Protein AF-S7Q4J9-F1 (afdb_monomer_lite)

Radius of gyration: 22.12 Å; chains: 1; bounding box: 66×40×67 Å

Foldseek 3Di:
DDDDDDDDDDDDDDDDPDDQDAPADDDDPDDDDPDQDDLVVDDPLSSQLLVQLLLQLLLCCQFPHLQDDPVRLQVSLQVSSCVSQVVVVHDDRDHPSSSVRNSVCSLVLLVVLLVLLLVLLCVVQVQDADPDDVLLVVLLVSLVLCPPPVVVQFDDDPPDPPVPDGHRGNPHVSLLVSLQVRAFVDCPGSCNVVVVSCPQFGRLSNSLSNSLSNNQSSVLCNSSGGDDDDSDCVPRVVSSVVSSVVLVVVCVVCVVVCSSVVSRNVSSVSND

Structure (mmCIF, N/CA/C/O backbone):
data_AF-S7Q4J9-F1
#
_entry.id   AF-S7Q4J9-F1
#
loop_
_atom_site.group_PDB
_atom_site.id
_atom_site.type_symbol
_atom_site.label_atom_id
_atom_site.label_alt_id
_atom_site.label_comp_id
_atom_site.label_asym_id
_atom_site.label_entity_id
_atom_site.label_seq_id
_atom_site.pdbx_PDB_ins_code
_atom_site.Cartn_x
_atom_site.Cartn_y
_atom_site.Cartn_z
_atom_site.occupancy
_atom_site.B_iso_or_equiv
_atom_site.auth_seq_id
_atom_site.auth_comp_id
_atom_site.auth_asym_id
_atom_site.auth_atom_id
_atom_site.pdbx_PDB_model_num
ATOM 1 N N . THR A 1 1 ? -24.387 15.720 -33.911 1.00 43.94 1 THR A N 1
ATOM 2 C CA . THR A 1 1 ? -24.773 15.850 -32.488 1.00 43.94 1 THR A CA 1
ATOM 3 C C . THR A 1 1 ? -26.107 15.162 -32.291 1.00 43.94 1 THR A C 1
ATOM 5 O O . THR A 1 1 ? -27.019 15.460 -33.050 1.00 43.94 1 THR A O 1
ATOM 8 N N . PRO A 1 2 ? -26.205 14.182 -31.381 1.00 34.44 2 PRO A N 1
ATOM 9 C CA . PRO A 1 2 ? -27.092 14.405 -30.237 1.00 34.44 2 PRO A CA 1
ATOM 10 C C . PRO A 1 2 ? -26.505 13.904 -28.905 1.00 34.44 2 PRO A C 1
ATOM 12 O O . PRO A 1 2 ? -25.921 12.825 -28.812 1.00 34.44 2 PRO A O 1
ATOM 15 N N . CYS A 1 3 ? -26.689 14.721 -27.865 1.00 32.62 3 CYS A N 1
ATOM 16 C CA . CYS A 1 3 ? -26.355 14.447 -26.468 1.00 32.62 3 CYS A CA 1
ATOM 17 C C . CYS A 1 3 ? -27.073 13.199 -25.941 1.00 32.62 3 CYS A C 1
ATOM 19 O O . CYS A 1 3 ? -28.302 13.119 -25.979 1.00 32.62 3 CYS A O 1
ATOM 21 N N . ARG A 1 4 ? -26.321 12.260 -25.355 1.00 31.05 4 ARG A N 1
ATOM 22 C CA . ARG A 1 4 ? -26.878 11.105 -24.640 1.00 31.05 4 ARG A CA 1
ATOM 23 C C . ARG A 1 4 ? -26.843 11.369 -23.132 1.00 31.05 4 ARG A C 1
ATOM 25 O O . ARG A 1 4 ? -25.781 11.531 -22.541 1.00 31.05 4 ARG A O 1
ATOM 32 N N . ARG A 1 5 ? -28.041 11.443 -22.545 1.00 32.69 5 ARG A N 1
ATOM 33 C CA . ARG A 1 5 ? -28.347 11.668 -21.122 1.00 32.69 5 ARG A CA 1
ATOM 34 C C . ARG A 1 5 ? -27.569 10.731 -20.189 1.00 32.69 5 ARG A C 1
ATOM 36 O O . ARG A 1 5 ? -27.648 9.511 -20.325 1.00 32.69 5 ARG A O 1
ATOM 43 N N . VAL A 1 6 ? -26.924 11.315 -19.181 1.00 33.34 6 VAL A N 1
ATOM 44 C CA . VAL A 1 6 ? -26.421 10.620 -17.989 1.00 33.34 6 VAL A CA 1
ATOM 45 C C . VAL A 1 6 ? -27.624 10.159 -17.159 1.00 33.34 6 VAL A C 1
ATOM 47 O O . VAL A 1 6 ? -28.448 10.975 -16.746 1.00 33.34 6 VAL A O 1
ATOM 50 N N . ARG A 1 7 ? -27.757 8.845 -16.941 1.00 31.23 7 ARG A N 1
ATOM 51 C CA . ARG A 1 7 ? -28.764 8.274 -16.036 1.00 31.23 7 ARG A CA 1
ATOM 52 C C . ARG A 1 7 ? -28.384 8.605 -14.590 1.00 31.23 7 ARG A C 1
ATOM 54 O O . ARG A 1 7 ? -27.374 8.113 -14.092 1.00 31.23 7 ARG A O 1
ATOM 61 N N . ARG A 1 8 ? -29.210 9.421 -13.930 1.00 29.75 8 ARG A N 1
ATOM 62 C CA . ARG A 1 8 ? -29.250 9.552 -12.467 1.00 29.75 8 ARG A CA 1
ATOM 63 C C . ARG A 1 8 ? -29.583 8.181 -11.866 1.00 29.75 8 ARG A C 1
ATOM 65 O O . ARG A 1 8 ? -30.480 7.505 -12.362 1.00 29.75 8 ARG A O 1
ATOM 72 N N . ARG A 1 9 ? -28.837 7.762 -10.840 1.00 31.61 9 ARG A N 1
ATOM 73 C CA . ARG A 1 9 ? -29.217 6.631 -9.985 1.00 31.61 9 ARG A CA 1
ATOM 74 C C . ARG A 1 9 ? -30.209 7.152 -8.954 1.00 31.61 9 ARG A C 1
ATOM 76 O O . ARG A 1 9 ? -29.851 8.018 -8.161 1.00 31.61 9 ARG A O 1
ATOM 83 N N . ASP A 1 10 ? -31.425 6.626 -9.002 1.00 27.83 10 ASP A N 1
ATOM 84 C CA . ASP A 1 10 ? -32.408 6.774 -7.937 1.00 27.83 10 ASP A CA 1
ATOM 85 C C . ASP A 1 10 ? -31.932 5.979 -6.717 1.00 27.83 10 ASP A C 1
ATOM 87 O O . ASP A 1 10 ? -31.721 4.766 -6.786 1.00 27.83 10 ASP A O 1
ATOM 91 N N . CYS A 1 11 ? -31.716 6.682 -5.606 1.00 29.59 11 CYS A N 1
ATOM 92 C CA . CYS A 1 11 ? -31.472 6.081 -4.303 1.00 29.59 11 CYS A CA 1
ATOM 93 C C . CYS A 1 11 ? -32.823 5.706 -3.689 1.00 29.59 11 CYS A C 1
ATOM 95 O O . CYS A 1 11 ? -33.549 6.565 -3.193 1.00 29.59 11 CYS A O 1
ATOM 97 N N . SER A 1 12 ? -33.152 4.416 -3.712 1.00 30.66 12 SER A N 1
ATOM 98 C CA . SER A 1 12 ? -34.195 3.846 -2.865 1.00 30.66 12 SER A CA 1
ATOM 99 C C . SER A 1 12 ? -33.785 3.981 -1.398 1.00 30.66 12 SER A C 1
ATOM 101 O O . SER A 1 12 ? -32.700 3.546 -1.008 1.00 30.66 12 SER A O 1
ATOM 103 N N . ALA A 1 13 ? -34.654 4.599 -0.601 1.00 37.41 13 ALA A N 1
ATOM 104 C CA . ALA A 1 13 ? -34.486 4.784 0.831 1.00 37.41 13 ALA A CA 1
ATOM 105 C C . ALA A 1 13 ? -34.351 3.433 1.550 1.00 37.41 13 ALA A C 1
ATOM 107 O O . ALA A 1 13 ? -35.226 2.572 1.468 1.00 37.41 13 ALA A O 1
ATOM 108 N N . THR A 1 14 ? -33.253 3.244 2.277 1.00 31.48 14 THR A N 1
ATOM 109 C CA . THR A 1 14 ? -33.114 2.173 3.265 1.00 31.48 14 THR A CA 1
ATOM 110 C C . THR A 1 14 ? -32.327 2.722 4.452 1.00 31.48 14 THR A C 1
ATOM 112 O O . THR A 1 14 ? -31.347 3.441 4.282 1.00 31.48 14 THR A O 1
ATOM 115 N N . MET A 1 15 ? -32.885 2.447 5.626 1.00 27.62 15 MET A N 1
ATOM 116 C CA . MET A 1 15 ? -32.688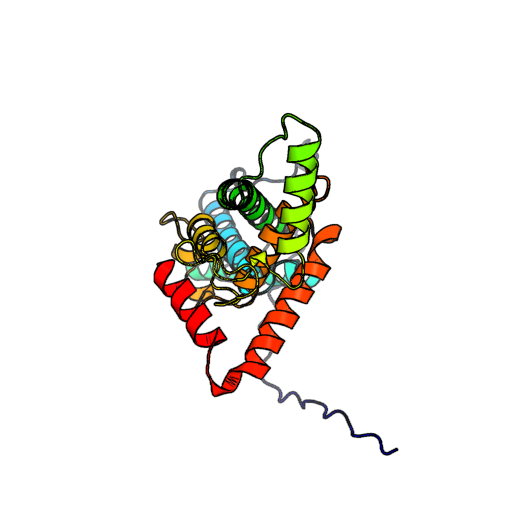 3.020 6.959 1.00 27.62 15 MET A CA 1
ATOM 117 C C . MET A 1 15 ? -31.298 3.577 7.310 1.00 27.62 15 MET A C 1
ATOM 119 O O . MET A 1 15 ? -30.267 2.942 7.104 1.00 27.62 15 MET A O 1
ATOM 123 N N . ALA A 1 16 ? -31.316 4.776 7.900 1.00 28.92 16 ALA A N 1
ATOM 124 C CA . ALA A 1 16 ? -30.154 5.489 8.415 1.00 28.92 16 ALA A CA 1
ATOM 125 C C . ALA A 1 16 ? -29.461 4.710 9.551 1.00 28.92 16 ALA A C 1
ATOM 127 O O . ALA A 1 16 ? -30.157 4.189 10.425 1.00 28.92 16 ALA A O 1
ATOM 128 N N . PRO A 1 17 ? -28.117 4.665 9.593 1.00 35.34 17 PRO A N 1
ATOM 129 C CA . PRO A 1 17 ? -27.415 4.158 10.756 1.00 35.34 17 PRO A CA 1
ATOM 130 C C . PRO A 1 17 ? -27.525 5.175 11.896 1.00 35.34 17 PRO A C 1
ATOM 132 O O . PRO A 1 17 ? -27.367 6.383 11.708 1.00 35.34 17 PRO A O 1
ATOM 135 N N . GLU A 1 18 ? -27.820 4.646 13.075 1.00 32.47 18 GLU A N 1
ATOM 136 C CA . GLU A 1 18 ? -27.885 5.341 14.352 1.00 32.47 18 GLU A CA 1
ATOM 137 C C . GLU A 1 18 ? -26.620 6.184 14.570 1.00 32.47 18 GLU A C 1
ATOM 139 O O . GLU A 1 18 ? -25.488 5.696 14.547 1.00 32.47 18 GLU A O 1
ATOM 144 N N . THR A 1 19 ? -26.816 7.496 14.696 1.00 34.81 19 THR A N 1
ATOM 145 C CA . THR A 1 19 ? -25.747 8.488 14.808 1.00 34.81 19 THR A CA 1
ATOM 146 C C . THR A 1 19 ? -24.951 8.272 16.091 1.00 34.81 19 THR A C 1
ATOM 148 O O . THR A 1 19 ? -25.415 8.639 17.172 1.00 34.81 19 THR A O 1
ATOM 151 N N . ALA A 1 20 ? -23.734 7.738 15.970 1.00 38.91 20 ALA A N 1
ATOM 152 C CA . ALA A 1 20 ? -22.739 7.782 17.034 1.00 38.91 20 ALA A CA 1
ATOM 153 C C . ALA A 1 20 ? -22.503 9.253 17.419 1.00 38.91 20 ALA A C 1
ATOM 155 O O . ALA A 1 20 ? -21.975 10.050 16.639 1.00 38.91 20 ALA A O 1
ATOM 156 N N . ARG A 1 21 ? -22.968 9.644 18.609 1.00 35.84 21 ARG A N 1
ATOM 157 C CA . ARG A 1 21 ? -22.816 11.007 19.121 1.00 35.84 21 ARG A CA 1
ATOM 158 C C . ARG A 1 21 ? -21.349 11.238 19.486 1.00 35.84 21 ARG A C 1
ATOM 160 O O . ARG A 1 21 ? -20.856 10.698 20.472 1.00 35.84 21 ARG A O 1
ATOM 167 N N . LEU A 1 22 ? -20.670 12.081 18.707 1.00 35.00 22 LEU A N 1
ATOM 168 C CA . LEU A 1 22 ? -19.400 12.696 19.092 1.00 35.00 22 LEU A CA 1
ATOM 169 C C . LEU A 1 22 ? -19.661 13.576 20.317 1.00 35.00 22 LEU A C 1
ATOM 171 O O . LEU A 1 22 ? -20.197 14.681 20.209 1.00 35.00 22 LEU A O 1
ATOM 175 N N . THR A 1 23 ? -19.331 13.071 21.501 1.00 31.97 23 THR A N 1
ATOM 176 C CA . THR A 1 23 ? -19.487 13.852 22.726 1.00 31.97 23 THR A CA 1
ATOM 177 C C . THR A 1 23 ? -18.267 14.754 22.845 1.00 31.97 23 THR A C 1
ATOM 179 O O . THR A 1 23 ? -17.165 14.287 23.114 1.00 31.97 23 THR A O 1
ATOM 182 N N . LYS A 1 24 ? -18.442 16.060 22.624 1.00 34.38 24 LYS A N 1
ATOM 183 C CA . LYS A 1 24 ? -17.383 17.050 22.853 1.00 34.38 24 LYS A CA 1
ATOM 184 C C . LYS A 1 24 ? -17.177 17.199 24.362 1.00 34.38 24 LYS A C 1
ATOM 186 O O . LYS A 1 24 ? -17.812 18.039 24.999 1.00 34.38 24 LYS A O 1
ATOM 191 N N . VAL A 1 25 ? -16.345 16.346 24.955 1.00 36.12 25 VAL A N 1
ATOM 192 C CA . VAL A 1 25 ? -16.047 16.412 26.389 1.00 36.12 25 VAL A CA 1
ATOM 193 C C . VAL A 1 25 ? -15.030 17.523 26.657 1.00 36.12 25 VAL A C 1
ATOM 195 O O . VAL A 1 25 ? -14.069 17.756 25.928 1.00 36.12 25 VAL A O 1
ATOM 198 N N . ARG A 1 26 ? -15.328 18.289 27.704 1.00 34.56 26 ARG A N 1
ATOM 199 C CA . ARG A 1 26 ? -14.645 19.507 28.130 1.00 34.56 26 ARG A CA 1
ATOM 200 C C . ARG A 1 26 ? -13.224 19.187 28.605 1.00 34.56 26 ARG A C 1
ATOM 202 O O . ARG A 1 26 ? -13.057 18.413 29.540 1.00 34.56 26 ARG A O 1
ATOM 209 N N . ARG A 1 27 ? -12.230 19.869 28.016 1.00 34.38 27 ARG A N 1
ATOM 210 C CA . ARG A 1 27 ? -10.825 19.906 28.467 1.00 34.38 27 ARG A CA 1
ATOM 211 C C . ARG A 1 27 ? -10.746 20.046 29.990 1.00 34.38 27 ARG A C 1
ATOM 213 O O . ARG A 1 27 ? -10.998 21.130 30.523 1.00 34.38 27 ARG A O 1
ATOM 220 N N . THR A 1 28 ? -10.343 18.992 30.686 1.00 33.97 28 THR A N 1
ATOM 221 C CA . THR A 1 28 ? -9.880 19.101 32.067 1.00 33.97 28 THR A CA 1
ATOM 222 C C . THR A 1 28 ? -8.505 19.760 32.038 1.00 33.97 28 THR A C 1
ATOM 224 O O . THR A 1 28 ? -7.528 19.214 31.531 1.00 33.97 28 THR A O 1
ATOM 227 N N . LYS A 1 29 ? -8.431 21.002 32.533 1.00 39.78 29 LYS A N 1
ATOM 228 C CA . LYS A 1 29 ? -7.157 21.673 32.805 1.00 39.78 29 LYS A CA 1
ATOM 229 C C . LYS A 1 29 ? -6.435 20.878 33.896 1.00 39.78 29 LYS A C 1
ATOM 231 O O . LYS A 1 29 ? -6.724 21.053 35.073 1.00 39.78 29 LYS A O 1
ATOM 236 N N . GLY A 1 30 ? -5.510 20.016 33.487 1.00 32.25 30 GLY A N 1
ATOM 237 C CA . GLY A 1 30 ? -4.577 19.306 34.353 1.00 32.25 30 GLY A CA 1
ATOM 238 C C . GLY A 1 30 ? -3.158 19.469 33.815 1.00 32.25 30 GLY A C 1
ATOM 239 O O . GLY A 1 30 ? -2.866 19.030 32.712 1.00 32.25 30 GLY A O 1
ATOM 240 N N . ALA A 1 31 ? -2.342 20.193 34.581 1.00 35.06 31 ALA A N 1
ATOM 241 C CA . ALA A 1 31 ? -0.887 20.350 34.533 1.00 35.06 31 ALA A CA 1
ATOM 242 C C . ALA A 1 31 ? -0.122 19.929 33.252 1.00 35.06 31 ALA A C 1
ATOM 244 O O . ALA A 1 31 ? 0.190 18.766 33.027 1.00 35.06 31 ALA A O 1
ATOM 245 N N . GLY A 1 32 ? 0.322 20.937 32.495 1.00 43.06 32 GLY A N 1
ATOM 246 C CA . GLY A 1 32 ? 1.722 21.019 32.063 1.00 43.06 32 GLY A CA 1
ATOM 247 C C . GLY A 1 32 ? 2.300 19.890 31.204 1.00 43.06 32 GLY A C 1
ATOM 248 O O . GLY A 1 32 ? 3.301 19.301 31.577 1.00 43.06 32 GLY A O 1
ATOM 249 N N . SER A 1 33 ? 1.782 19.680 29.995 1.00 38.28 33 SER A N 1
ATOM 250 C CA . SER A 1 33 ? 2.616 19.682 28.780 1.00 38.28 33 SER A CA 1
ATOM 251 C C . SER A 1 33 ? 1.714 19.760 27.549 1.00 38.28 33 SER A C 1
ATOM 253 O O . SER A 1 33 ? 0.639 19.169 27.510 1.00 38.28 33 SER A O 1
ATOM 255 N N . ARG A 1 34 ? 2.140 20.481 26.509 1.00 44.56 34 ARG A N 1
ATOM 256 C CA . ARG A 1 34 ? 1.555 20.386 25.158 1.00 44.56 34 ARG A CA 1
ATOM 257 C C . ARG A 1 34 ? 1.961 19.045 24.516 1.00 44.56 34 ARG A C 1
ATOM 259 O O . ARG A 1 34 ? 2.591 19.024 23.464 1.00 44.56 34 ARG A O 1
ATOM 266 N N . GLY A 1 35 ? 1.695 17.931 25.195 1.00 54.84 35 GLY A N 1
ATOM 267 C CA . GLY A 1 35 ? 2.058 16.585 24.766 1.00 54.84 35 GLY A CA 1
ATOM 268 C C . GLY A 1 35 ? 0.889 15.899 24.066 1.00 54.84 35 GLY A C 1
ATOM 269 O O . GLY A 1 35 ? -0.209 15.835 24.604 1.00 54.84 35 GLY A O 1
ATOM 270 N N . ARG A 1 36 ? 1.117 15.377 22.856 1.00 59.44 36 ARG A N 1
ATOM 271 C CA . ARG A 1 36 ? 0.155 14.517 22.150 1.00 59.44 36 ARG A CA 1
ATOM 272 C C . ARG A 1 36 ? 0.010 13.193 22.915 1.00 59.44 36 ARG A C 1
ATOM 274 O O . ARG A 1 36 ? 1.022 12.519 23.113 1.00 59.44 36 ARG A O 1
ATOM 281 N N . PHE A 1 37 ? -1.215 12.823 23.300 1.00 66.19 37 PHE A N 1
ATOM 282 C CA . PHE A 1 37 ? -1.507 11.541 23.956 1.00 66.19 37 PHE A CA 1
ATOM 283 C C . PHE A 1 37 ? -1.028 10.354 23.110 1.00 66.19 37 PHE A C 1
ATOM 285 O O . PHE A 1 37 ? -1.113 10.371 21.876 1.00 66.19 37 PHE A O 1
ATOM 292 N N . ARG A 1 38 ? -0.501 9.321 23.772 1.00 70.56 38 ARG A N 1
ATOM 293 C CA . ARG A 1 38 ? -0.067 8.064 23.156 1.00 70.56 38 ARG A CA 1
ATOM 294 C C . ARG A 1 38 ? -0.920 6.913 23.681 1.00 70.56 38 ARG A C 1
ATOM 296 O O . ARG A 1 38 ? -1.332 6.902 24.830 1.00 70.56 38 ARG A O 1
ATOM 303 N N . ILE A 1 39 ? -1.069 5.862 22.873 1.00 70.31 39 ILE A N 1
ATOM 304 C CA . ILE A 1 39 ? -1.819 4.639 23.235 1.00 70.31 39 ILE A CA 1
ATOM 305 C C . ILE A 1 39 ? -1.376 4.049 24.588 1.00 70.31 39 ILE A C 1
ATOM 307 O O . ILE A 1 39 ? -2.182 3.490 25.327 1.00 70.31 39 ILE A O 1
ATOM 311 N N . LYS A 1 40 ? -0.089 4.175 24.935 1.00 75.19 40 LYS A N 1
ATOM 312 C CA . LYS A 1 40 ? 0.458 3.644 26.189 1.00 75.19 40 LYS A CA 1
ATOM 313 C C . LYS A 1 40 ? -0.019 4.370 27.452 1.00 75.19 40 LYS A C 1
ATOM 315 O O . LYS A 1 40 ? 0.177 3.825 28.531 1.00 75.19 40 LYS A O 1
ATOM 320 N N . ASP A 1 41 ? -0.615 5.550 27.303 1.00 72.50 41 ASP A N 1
ATOM 321 C CA . ASP A 1 41 ? -1.048 6.405 28.408 1.00 72.50 41 ASP A CA 1
ATOM 322 C C . ASP A 1 41 ? -2.446 6.001 28.936 1.00 72.50 41 ASP A C 1
ATOM 324 O O . ASP A 1 41 ? -2.904 6.528 29.946 1.00 72.50 41 ASP A O 1
ATOM 328 N N . PHE A 1 42 ? -3.121 5.041 28.285 1.00 75.56 42 PHE A N 1
ATOM 329 C CA . PHE A 1 42 ? -4.468 4.571 28.633 1.00 75.56 42 PHE A CA 1
ATOM 330 C C . PHE A 1 42 ? -4.467 3.246 29.419 1.00 75.56 42 PHE A C 1
ATOM 332 O O . PHE A 1 42 ? -3.564 2.417 29.276 1.00 75.56 42 PHE A O 1
ATOM 339 N N . LYS A 1 43 ? -5.525 3.027 30.224 1.00 77.56 43 LYS A N 1
ATOM 340 C CA . LYS A 1 43 ? -5.793 1.768 30.957 1.00 77.56 43 LYS A CA 1
ATOM 341 C C . LYS A 1 43 ? -5.877 0.568 30.003 1.00 77.56 43 LYS A C 1
ATOM 343 O O . LYS A 1 43 ? -6.161 0.748 28.822 1.00 77.56 43 LYS A O 1
ATOM 348 N N . SER A 1 44 ? -5.702 -0.652 30.526 1.00 82.69 44 SER A N 1
ATOM 349 C CA . SER A 1 44 ? -5.626 -1.891 29.727 1.00 82.69 44 SER A CA 1
ATOM 350 C C . SER A 1 44 ? -6.760 -2.045 28.706 1.00 82.69 44 SER A C 1
ATOM 352 O O . SER A 1 44 ? -6.466 -2.326 27.549 1.00 82.69 44 SER A O 1
ATOM 354 N N . LEU A 1 45 ? -8.013 -1.781 29.097 1.00 87.12 45 LEU A N 1
ATOM 355 C CA . LEU A 1 45 ? -9.178 -1.897 28.211 1.00 87.12 45 LEU A CA 1
ATOM 356 C C . LEU A 1 45 ? -9.179 -0.858 27.077 1.00 87.12 45 LEU A C 1
ATOM 358 O O . LEU A 1 45 ? -9.224 -1.211 25.907 1.00 87.12 45 LEU A O 1
ATOM 362 N N . VAL A 1 46 ? -9.081 0.437 27.392 1.00 89.00 46 VAL A N 1
ATOM 363 C CA . VAL A 1 46 ? -9.058 1.496 26.357 1.00 89.00 46 VAL A CA 1
ATOM 364 C C . VAL A 1 46 ? -7.852 1.317 25.435 1.00 89.00 46 VAL A C 1
ATOM 366 O O . VAL A 1 46 ? -7.942 1.513 24.226 1.00 89.00 46 VAL A O 1
ATOM 369 N N . ARG A 1 47 ? -6.720 0.881 25.994 1.00 90.12 47 ARG A N 1
ATOM 370 C CA . ARG A 1 47 ? -5.521 0.560 25.228 1.00 90.12 47 ARG A CA 1
ATOM 371 C C . ARG A 1 47 ? -5.741 -0.604 24.261 1.00 90.12 47 ARG A C 1
ATOM 373 O O . ARG A 1 47 ? -5.290 -0.495 23.124 1.00 90.12 47 ARG A O 1
ATOM 380 N N . SER A 1 48 ? -6.386 -1.695 24.681 1.00 92.25 48 SER A N 1
ATOM 381 C CA . SER A 1 48 ? -6.663 -2.828 23.787 1.00 92.25 48 SER A CA 1
ATOM 382 C C . SER A 1 48 ? -7.626 -2.428 22.672 1.00 92.25 48 SER A C 1
ATOM 384 O O . SER A 1 48 ? -7.343 -2.714 21.513 1.00 92.25 48 SER A O 1
ATOM 386 N N . LEU A 1 49 ? -8.680 -1.673 23.000 1.00 94.88 49 LEU A N 1
ATOM 387 C CA . LEU A 1 49 ? -9.635 -1.136 22.025 1.00 94.88 49 LEU A CA 1
ATOM 388 C C . LEU A 1 49 ? -8.958 -0.228 20.992 1.00 94.88 49 LEU A C 1
ATOM 390 O O . LEU A 1 49 ? -9.200 -0.355 19.797 1.00 94.88 49 LEU A O 1
ATOM 394 N N . LEU A 1 50 ? -8.063 0.663 21.434 1.00 94.88 50 LEU A N 1
ATOM 395 C CA . LEU A 1 50 ? -7.304 1.533 20.532 1.00 94.88 50 LEU A CA 1
ATOM 396 C C . LEU A 1 50 ? -6.398 0.737 19.592 1.00 94.88 50 LEU A C 1
ATOM 398 O O . LEU A 1 50 ? -6.274 1.100 18.426 1.00 94.88 50 LEU A O 1
ATOM 402 N N . LEU A 1 51 ? -5.734 -0.311 20.086 1.00 94.44 51 LEU A N 1
ATOM 403 C CA . LEU A 1 51 ? -4.863 -1.149 19.259 1.00 94.44 51 LEU A CA 1
ATOM 404 C C . LEU A 1 51 ? -5.658 -1.917 18.198 1.00 94.44 51 LEU A C 1
ATOM 406 O O . LEU A 1 51 ? -5.235 -1.949 17.043 1.00 94.44 51 LEU A O 1
ATOM 410 N N . ASP A 1 52 ? -6.810 -2.464 18.574 1.00 95.94 52 ASP A N 1
ATOM 411 C CA . ASP A 1 52 ? -7.703 -3.183 17.665 1.00 95.94 52 ASP A CA 1
ATOM 412 C C . ASP A 1 52 ? -8.317 -2.247 16.606 1.00 95.94 52 ASP A C 1
ATOM 414 O O . ASP A 1 52 ? -8.185 -2.468 15.399 1.00 95.94 52 ASP A O 1
ATOM 418 N N . ALA A 1 53 ? -8.843 -1.093 17.034 1.00 97.25 53 ALA A N 1
ATOM 419 C CA . ALA A 1 53 ? -9.342 -0.049 16.137 1.00 97.25 53 ALA A CA 1
ATOM 420 C C . ALA A 1 53 ? -8.258 0.445 15.157 1.00 97.25 53 ALA A C 1
ATOM 422 O O . ALA A 1 53 ? -8.533 0.679 13.978 1.00 97.25 53 ALA A O 1
ATOM 423 N N . VAL A 1 54 ? -7.008 0.573 15.619 1.00 96.62 54 VAL A N 1
ATOM 424 C CA . VAL A 1 54 ? -5.854 0.909 14.772 1.00 96.62 54 VAL A CA 1
ATOM 425 C C . VAL A 1 54 ? -5.600 -0.160 13.712 1.00 96.62 54 VAL A C 1
ATOM 427 O O . VAL A 1 54 ? -5.333 0.198 12.564 1.00 96.62 54 VAL A O 1
ATOM 430 N N . GLY A 1 55 ? -5.663 -1.441 14.068 1.00 96.56 55 GLY A N 1
ATOM 431 C CA . GLY A 1 55 ? -5.447 -2.526 13.116 1.00 96.56 55 GLY A CA 1
ATOM 432 C C . GLY A 1 55 ? -6.556 -2.606 12.067 1.00 96.56 55 GLY A C 1
ATOM 433 O O . GLY A 1 55 ? -6.274 -2.629 10.865 1.00 96.56 55 GLY A O 1
ATOM 434 N N . HIS A 1 56 ? -7.820 -2.482 12.483 1.00 97.69 56 HIS A N 1
ATOM 435 C CA . HIS A 1 56 ? -8.940 -2.312 11.557 1.00 97.69 56 HIS A CA 1
ATOM 436 C C . HIS A 1 56 ? -8.730 -1.128 10.610 1.00 97.69 56 HIS A C 1
ATOM 438 O O . HIS A 1 56 ? -8.855 -1.275 9.395 1.00 97.69 56 HIS A O 1
ATOM 444 N N . TYR A 1 57 ? -8.356 0.038 11.137 1.00 98.06 57 TYR A N 1
ATOM 445 C CA . TYR A 1 57 ? -8.121 1.227 10.326 1.00 98.06 57 TYR A CA 1
ATOM 446 C C . TYR A 1 57 ? -6.976 1.049 9.318 1.00 98.06 57 TYR A C 1
ATOM 448 O O . TYR A 1 57 ? -7.146 1.344 8.135 1.00 98.06 57 TYR A O 1
ATOM 456 N N . ARG A 1 58 ? -5.820 0.527 9.751 1.00 97.19 58 ARG A N 1
ATOM 457 C CA . ARG A 1 58 ? -4.677 0.225 8.865 1.00 97.19 58 ARG A CA 1
ATOM 458 C C . ARG A 1 58 ? -5.077 -0.711 7.729 1.00 97.19 58 ARG A C 1
ATOM 460 O O . ARG A 1 58 ? -4.692 -0.499 6.575 1.00 97.19 58 ARG A O 1
ATOM 467 N N . THR A 1 59 ? -5.888 -1.713 8.053 1.00 97.44 59 THR A N 1
ATOM 468 C CA . THR A 1 59 ? -6.374 -2.683 7.078 1.00 97.44 59 THR A CA 1
ATOM 469 C C . THR A 1 59 ? -7.303 -2.024 6.060 1.00 97.44 59 THR A C 1
ATOM 471 O O . THR A 1 59 ? -7.137 -2.240 4.861 1.00 97.44 59 THR A O 1
ATOM 474 N N . ARG A 1 60 ? -8.210 -1.138 6.490 1.00 97.62 60 ARG A N 1
ATOM 475 C CA . ARG A 1 60 ? -9.066 -0.349 5.581 1.00 97.62 60 ARG A CA 1
ATOM 476 C C . ARG A 1 60 ? -8.269 0.571 4.669 1.00 97.62 60 ARG A C 1
ATOM 478 O O . ARG A 1 60 ? -8.523 0.606 3.471 1.00 97.62 60 ARG A O 1
ATOM 485 N N . VAL A 1 61 ? -7.245 1.245 5.194 1.00 97.62 61 VAL A N 1
ATOM 486 C CA . VAL A 1 61 ? -6.335 2.062 4.371 1.00 97.62 61 VAL A CA 1
ATOM 487 C C . VAL A 1 61 ? -5.682 1.215 3.271 1.00 97.62 61 VAL A C 1
ATOM 489 O O . VAL A 1 61 ? -5.510 1.680 2.151 1.00 97.62 61 VAL A O 1
ATOM 492 N N . SER A 1 62 ? -5.346 -0.043 3.551 1.00 97.62 62 SER A N 1
ATOM 493 C CA . SER A 1 62 ? -4.730 -0.926 2.550 1.00 97.62 62 SER A CA 1
ATOM 494 C C . SER A 1 62 ? -5.743 -1.490 1.545 1.00 97.62 62 SER A C 1
ATOM 496 O O . SER A 1 62 ? -5.436 -1.619 0.362 1.00 97.62 62 SER A O 1
ATOM 498 N N . THR A 1 63 ? -6.943 -1.840 2.010 1.00 98.19 63 THR A N 1
ATOM 499 C CA . THR A 1 63 ? -7.912 -2.666 1.264 1.00 98.19 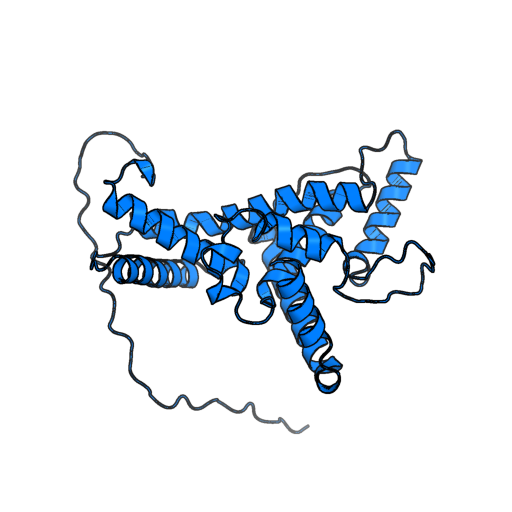63 THR A CA 1
ATOM 500 C C . THR A 1 63 ? -9.063 -1.886 0.633 1.00 98.19 63 THR A C 1
ATOM 502 O O . THR A 1 63 ? -9.622 -2.361 -0.355 1.00 98.19 63 THR A O 1
ATOM 505 N N . GLU A 1 64 ? -9.392 -0.699 1.149 1.00 97.19 64 GLU A N 1
ATOM 506 C CA . GLU A 1 64 ? -10.438 0.187 0.624 1.00 97.19 64 GLU A CA 1
ATOM 507 C C . GLU A 1 64 ? -9.827 1.354 -0.158 1.00 97.19 64 GLU A C 1
ATOM 509 O O . GLU A 1 64 ? -10.091 1.494 -1.350 1.00 97.19 64 GLU A O 1
ATOM 514 N N . TYR A 1 65 ? -8.995 2.184 0.482 1.00 97.75 65 TYR A N 1
ATOM 515 C CA . TYR A 1 65 ? -8.361 3.331 -0.178 1.00 97.75 65 TYR A CA 1
ATOM 516 C C . TYR A 1 65 ? -7.148 3.856 0.604 1.00 97.75 65 TYR A C 1
ATOM 518 O O . TYR A 1 65 ? -7.254 4.194 1.783 1.00 97.75 65 TYR A O 1
ATOM 526 N N . ALA A 1 66 ? -5.997 3.992 -0.063 1.00 97.00 66 ALA A N 1
ATOM 527 C CA . ALA A 1 66 ? -4.725 4.307 0.598 1.00 97.00 66 ALA A CA 1
ATOM 528 C C . ALA A 1 66 ? -4.527 5.782 0.987 1.00 97.00 66 ALA A C 1
ATOM 530 O O . ALA A 1 66 ? -3.614 6.092 1.765 1.00 97.00 66 ALA A O 1
ATOM 531 N N . TYR A 1 67 ? -5.338 6.703 0.454 1.00 96.19 67 TYR A N 1
ATOM 532 C CA . TYR A 1 67 ? -5.172 8.152 0.641 1.00 96.19 67 TYR A CA 1
ATOM 533 C C . TYR A 1 67 ? -6.456 8.886 1.064 1.00 96.19 67 TYR A C 1
ATOM 535 O O . TYR A 1 67 ? -6.761 9.933 0.471 1.00 96.19 67 TYR A O 1
ATOM 543 N N . PRO A 1 68 ? -7.164 8.395 2.098 1.00 95.00 68 PRO A N 1
ATOM 544 C CA . PRO A 1 68 ? -8.443 8.946 2.549 1.00 95.00 68 PRO A CA 1
ATOM 545 C C . PRO A 1 68 ? -8.397 10.461 2.771 1.00 95.00 68 PRO A C 1
ATOM 547 O O . PRO A 1 68 ? -7.351 11.054 3.075 1.00 95.00 68 PRO A O 1
ATOM 550 N N . THR A 1 69 ? -9.516 11.131 2.516 1.00 94.75 69 THR A N 1
ATOM 551 C CA . THR A 1 69 ? -9.726 12.538 2.878 1.00 94.75 69 THR A CA 1
ATOM 552 C C . THR A 1 69 ? -9.881 12.686 4.392 1.00 94.75 69 THR A C 1
ATOM 554 O O . THR A 1 69 ? -10.112 11.712 5.093 1.00 94.75 69 THR A O 1
ATOM 557 N N . SER A 1 70 ? -9.804 13.918 4.905 1.00 92.50 70 SER A N 1
ATOM 558 C CA . SER A 1 70 ? -10.038 14.162 6.338 1.00 92.50 70 SER A CA 1
ATOM 559 C C . SER A 1 70 ? -11.424 13.685 6.784 1.00 92.50 70 SER A C 1
ATOM 561 O O . SER A 1 70 ? -11.571 13.156 7.874 1.00 92.50 70 SER A O 1
ATOM 563 N N . THR A 1 71 ? -12.438 13.837 5.928 1.00 94.12 71 THR A N 1
ATOM 564 C CA . THR A 1 71 ? -13.803 13.397 6.236 1.00 94.12 71 THR A CA 1
ATOM 565 C C . THR A 1 71 ? -13.933 11.874 6.220 1.00 94.12 71 THR A C 1
ATOM 567 O O . THR A 1 71 ? -14.684 11.314 7.015 1.00 94.12 71 THR A O 1
ATOM 570 N N . GLU A 1 72 ? -13.212 11.192 5.327 1.00 94.88 72 GLU A N 1
ATOM 571 C CA . GLU A 1 72 ? -13.136 9.729 5.313 1.00 94.88 72 GLU A CA 1
ATOM 572 C C . GLU A 1 72 ? -12.370 9.197 6.523 1.00 94.88 72 GLU A C 1
ATOM 574 O O . GLU A 1 72 ? -12.845 8.252 7.143 1.00 94.88 72 GLU A O 1
ATOM 579 N N . ASP A 1 73 ? -11.257 9.838 6.890 1.00 95.38 73 ASP A N 1
ATOM 580 C CA . ASP A 1 73 ? -10.455 9.529 8.078 1.00 95.38 73 ASP A CA 1
ATOM 581 C C . ASP A 1 73 ? -11.309 9.576 9.351 1.00 95.38 73 ASP A C 1
ATOM 583 O O . ASP A 1 73 ? -11.352 8.597 10.099 1.00 95.38 73 ASP A O 1
ATOM 587 N N . ASP A 1 74 ? -12.038 10.676 9.567 1.00 94.44 74 ASP A N 1
ATOM 588 C CA . ASP A 1 74 ? -12.900 10.850 10.740 1.00 94.44 74 ASP A CA 1
ATOM 589 C C . ASP A 1 74 ? -14.008 9.792 10.777 1.00 94.44 74 ASP A C 1
ATOM 591 O O . ASP A 1 74 ? -14.224 9.134 11.798 1.00 94.44 74 ASP A O 1
ATOM 595 N N . ARG A 1 75 ? -14.681 9.565 9.641 1.00 96.62 75 ARG A N 1
ATOM 596 C CA . ARG A 1 75 ? -15.734 8.547 9.532 1.00 96.62 75 ARG A CA 1
ATOM 597 C C . ARG A 1 75 ? -15.190 7.149 9.822 1.00 96.62 75 ARG A C 1
ATOM 599 O O . ARG A 1 75 ? -15.787 6.400 10.593 1.00 96.62 75 ARG A O 1
ATOM 606 N N . TRP A 1 76 ? -14.067 6.783 9.210 1.00 97.56 76 TRP A N 1
ATOM 607 C CA . TRP A 1 76 ? -13.464 5.469 9.395 1.00 97.56 76 TRP A CA 1
ATOM 608 C C . TRP A 1 76 ? -12.990 5.262 10.827 1.00 97.56 76 TRP A C 1
ATOM 610 O O . TRP A 1 76 ? -13.163 4.161 11.342 1.00 97.56 76 TRP A O 1
ATOM 620 N N . ALA A 1 77 ? -12.454 6.294 11.481 1.00 97.31 77 ALA A N 1
ATOM 621 C CA . ALA A 1 77 ? -12.058 6.232 12.883 1.00 97.31 77 ALA A CA 1
ATOM 622 C C . ALA A 1 77 ? -13.248 5.957 13.814 1.00 97.31 77 ALA A C 1
ATOM 624 O O . ALA A 1 77 ? -13.133 5.127 14.715 1.00 97.31 77 ALA A O 1
ATOM 625 N N . VAL A 1 78 ? -14.401 6.589 13.570 1.00 96.31 78 VAL A N 1
ATOM 626 C CA . VAL A 1 78 ? -15.639 6.292 14.308 1.00 96.31 78 VAL A CA 1
ATOM 627 C C . VAL A 1 78 ? -16.071 4.842 14.073 1.00 96.31 78 VAL A C 1
ATOM 629 O O . VAL A 1 78 ? -16.294 4.102 15.026 1.00 96.31 78 VAL A O 1
ATOM 632 N N . GLU A 1 79 ? -16.128 4.401 12.814 1.00 97.06 79 GLU A N 1
ATOM 633 C CA . GLU A 1 79 ? -16.590 3.053 12.453 1.00 97.06 79 GLU A CA 1
ATOM 634 C C . GLU A 1 79 ? -15.717 1.937 13.055 1.00 97.06 79 GLU A C 1
ATOM 636 O O . GLU A 1 79 ? -16.246 0.950 13.575 1.00 97.06 79 GLU A O 1
ATOM 641 N N . VAL A 1 80 ? -14.388 2.081 13.003 1.00 97.69 80 VAL A N 1
ATOM 642 C CA . VAL A 1 80 ? -13.448 1.081 13.543 1.00 97.69 80 VAL A CA 1
ATOM 643 C C . VAL A 1 80 ? -13.382 1.102 15.067 1.00 97.69 80 VAL A C 1
ATOM 645 O O . VAL A 1 80 ? -13.218 0.044 15.667 1.00 97.69 80 VAL A O 1
ATOM 648 N N . TRP A 1 81 ? -13.577 2.261 15.704 1.00 97.56 81 TRP A N 1
ATOM 649 C CA . TRP A 1 81 ? -13.705 2.346 17.159 1.00 97.56 81 TRP A CA 1
ATOM 650 C C . TRP A 1 81 ? -14.974 1.656 17.651 1.00 97.56 81 TRP A C 1
ATOM 652 O O . TRP A 1 81 ? -14.917 0.815 18.547 1.00 97.56 81 TRP A O 1
ATOM 662 N N . SER A 1 82 ? -16.119 1.957 17.029 1.00 96.56 82 SER A N 1
ATOM 663 C CA . SER A 1 82 ? -17.380 1.289 17.351 1.00 96.56 82 SER A CA 1
ATOM 664 C C . SER A 1 82 ? -17.291 -0.217 17.120 1.00 96.56 82 SER A C 1
ATOM 666 O O . SER A 1 82 ? -17.888 -0.984 17.868 1.00 96.56 82 SER A O 1
ATOM 668 N N . ARG A 1 83 ? -16.540 -0.659 16.104 1.00 95.75 83 ARG A N 1
ATOM 669 C CA . ARG A 1 83 ? -16.273 -2.082 15.882 1.00 95.75 83 ARG A CA 1
ATOM 670 C C . ARG A 1 83 ? -15.462 -2.698 17.022 1.00 95.75 83 ARG A C 1
ATOM 672 O O . ARG A 1 83 ? -15.942 -3.660 17.603 1.00 95.75 83 ARG A O 1
ATOM 679 N N . ALA A 1 84 ? -14.327 -2.105 17.385 1.00 96.19 84 ALA A N 1
ATOM 680 C CA . ALA A 1 84 ? -13.499 -2.597 18.485 1.00 96.19 84 ALA A CA 1
ATOM 681 C C . ALA A 1 84 ? -14.284 -2.674 19.808 1.00 96.19 84 ALA A C 1
ATOM 683 O O . ALA A 1 84 ? -14.186 -3.654 20.543 1.00 96.19 84 ALA A O 1
ATOM 684 N N . CYS A 1 85 ? -15.118 -1.666 20.095 1.00 95.12 85 CYS A N 1
ATOM 685 C CA . CYS A 1 85 ? -15.971 -1.663 21.286 1.00 95.12 85 CYS A CA 1
ATOM 686 C C . CYS A 1 85 ? -16.968 -2.829 21.273 1.00 95.12 85 CYS A C 1
ATOM 688 O O . CYS A 1 85 ? -17.054 -3.556 22.264 1.00 95.12 85 CYS A O 1
ATOM 690 N N . ARG A 1 86 ? -17.660 -3.047 20.143 1.00 95.38 86 ARG A N 1
ATOM 691 C CA . ARG A 1 86 ? -18.596 -4.171 19.970 1.00 95.38 86 ARG A CA 1
ATOM 692 C C . ARG A 1 86 ? -17.909 -5.523 20.121 1.00 95.38 86 ARG A C 1
ATOM 694 O O . ARG A 1 86 ? -18.434 -6.373 20.832 1.00 95.38 86 ARG A O 1
ATOM 701 N N . ASP A 1 87 ? -16.747 -5.701 19.499 1.00 92.94 87 ASP A N 1
ATOM 702 C CA . ASP A 1 87 ? -16.000 -6.964 19.529 1.00 92.94 87 ASP A CA 1
ATOM 703 C C . ASP A 1 87 ? -15.502 -7.280 20.958 1.00 92.94 87 ASP A C 1
ATOM 705 O O . ASP A 1 87 ? -15.414 -8.444 21.348 1.00 92.94 87 ASP A O 1
ATOM 709 N N . ALA A 1 88 ? -15.281 -6.252 21.786 1.00 92.75 88 ALA A N 1
ATOM 710 C CA . ALA A 1 88 ? -14.963 -6.385 23.208 1.00 92.75 88 ALA A CA 1
ATOM 711 C C . ALA A 1 88 ? -16.189 -6.446 24.147 1.00 92.75 88 ALA A C 1
ATOM 713 O O . ALA A 1 88 ? -16.010 -6.541 25.362 1.00 92.75 88 ALA A O 1
ATOM 714 N N . GLY A 1 89 ? -17.422 -6.351 23.632 1.00 92.56 89 GLY A N 1
ATOM 715 C CA . GLY A 1 89 ? -18.641 -6.319 24.452 1.00 92.56 89 GLY A CA 1
ATOM 716 C C . GLY A 1 89 ? -18.786 -5.052 25.305 1.00 92.56 89 GLY A C 1
ATOM 717 O O . GLY A 1 89 ? -19.346 -5.095 26.399 1.00 92.56 89 GLY A O 1
ATOM 718 N N . THR A 1 90 ? -18.252 -3.927 24.829 1.00 91.25 90 THR A N 1
ATOM 719 C CA . THR A 1 90 ? -18.260 -2.629 25.521 1.00 91.25 90 THR A CA 1
ATOM 720 C C . THR A 1 90 ? -18.923 -1.552 24.669 1.00 91.25 90 THR A C 1
ATOM 722 O O . THR A 1 90 ? -19.014 -1.679 23.450 1.00 91.25 90 THR A O 1
ATOM 725 N N . ASP A 1 91 ? -19.359 -0.468 25.307 1.00 89.62 91 ASP A N 1
ATOM 726 C CA . ASP A 1 91 ? -19.888 0.711 24.622 1.00 89.62 91 ASP A CA 1
ATOM 727 C C . ASP A 1 91 ? -19.238 1.965 25.211 1.00 89.62 91 ASP A C 1
ATOM 729 O O . ASP A 1 91 ? -19.642 2.472 26.259 1.00 89.62 91 ASP A O 1
ATOM 733 N N . LEU A 1 92 ? -18.141 2.398 24.585 1.00 89.75 92 LEU A N 1
ATOM 734 C CA . LEU A 1 92 ? -17.398 3.587 24.988 1.00 89.75 92 LEU A CA 1
ATOM 735 C C . LEU A 1 92 ? -17.493 4.656 23.897 1.00 89.75 92 LEU A C 1
ATOM 737 O O . LEU A 1 92 ? -17.216 4.362 22.727 1.00 89.75 92 LEU A O 1
ATOM 741 N N . PRO A 1 93 ? -17.813 5.912 24.255 1.00 90.81 93 PRO A N 1
ATOM 742 C CA . PRO A 1 93 ? -17.820 6.998 23.289 1.00 90.81 93 PRO A CA 1
ATOM 743 C C . PRO A 1 93 ? -16.412 7.218 22.730 1.00 90.81 93 PRO A C 1
ATOM 745 O O . PRO A 1 93 ? -15.414 7.094 23.441 1.00 90.81 93 PRO A O 1
ATOM 748 N N . ILE A 1 94 ? -16.332 7.562 21.445 1.00 91.62 94 ILE A N 1
ATOM 749 C CA . ILE A 1 94 ? -15.066 7.957 20.829 1.00 91.62 94 ILE A CA 1
ATOM 750 C C . ILE A 1 94 ? -14.699 9.389 21.239 1.00 91.62 94 ILE A C 1
ATOM 752 O O . ILE A 1 94 ? -15.525 10.301 21.160 1.00 91.62 94 ILE A O 1
ATOM 756 N N . GLU A 1 95 ? -13.449 9.582 21.650 1.00 90.50 95 GLU A N 1
ATOM 757 C CA . GLU A 1 95 ? -12.867 10.889 21.966 1.00 90.50 95 GLU A CA 1
ATOM 758 C C . GLU A 1 95 ? -12.081 11.446 20.762 1.00 90.50 95 GLU A C 1
ATOM 760 O O . GLU A 1 95 ? -11.580 10.692 19.920 1.00 90.50 95 GLU A O 1
ATOM 765 N N . GLU A 1 96 ? -11.945 12.774 20.665 1.00 88.25 96 GLU A N 1
ATOM 766 C CA . GLU A 1 96 ? -11.238 13.448 19.556 1.00 88.25 96 GLU A CA 1
ATOM 767 C C . GLU A 1 96 ? -9.765 12.998 19.475 1.00 88.25 96 GLU A C 1
ATOM 769 O O . GLU A 1 96 ? -9.195 12.788 18.400 1.00 88.25 96 GLU A O 1
ATOM 774 N N . GLU A 1 97 ? -9.159 12.750 20.632 1.00 88.94 97 GLU A N 1
ATOM 775 C CA . GLU A 1 97 ? -7.815 12.217 20.788 1.00 88.94 97 GLU A CA 1
ATOM 776 C C . GLU A 1 97 ? -7.677 10.809 20.184 1.00 88.94 97 GLU A C 1
ATOM 778 O O . GLU A 1 97 ? -6.624 10.478 19.629 1.00 88.94 97 GLU A O 1
ATOM 783 N N . PHE A 1 98 ? -8.728 9.983 20.257 1.00 92.69 98 PHE A N 1
ATOM 784 C CA . PHE A 1 98 ? -8.735 8.627 19.697 1.00 92.69 98 PHE A CA 1
ATOM 785 C C . PHE A 1 98 ? -8.754 8.677 18.179 1.00 92.69 98 PHE A C 1
ATOM 787 O O . PHE A 1 98 ? -7.948 7.993 17.544 1.00 92.69 98 PHE A O 1
ATOM 794 N N . VAL A 1 99 ? -9.575 9.561 17.605 1.00 93.69 99 VAL A N 1
ATOM 795 C CA . VAL A 1 99 ? -9.590 9.820 16.159 1.00 93.69 99 VAL A CA 1
ATOM 796 C C . VAL A 1 99 ? -8.183 10.176 15.685 1.00 93.69 99 VAL A C 1
ATOM 798 O O . VAL A 1 99 ? -7.632 9.498 14.818 1.00 93.69 99 VAL A O 1
ATOM 801 N N . GLY A 1 100 ? -7.534 11.153 16.326 1.00 92.12 100 GLY A N 1
ATOM 802 C CA . GLY A 1 100 ? -6.180 11.578 15.961 1.00 92.12 100 GLY A CA 1
ATOM 803 C C . GLY A 1 100 ? -5.085 10.516 16.158 1.00 92.12 100 GLY A C 1
ATOM 804 O O . GLY A 1 100 ? -4.024 10.604 15.526 1.00 92.12 100 GLY A O 1
ATOM 805 N N . MET A 1 101 ? -5.290 9.525 17.033 1.00 92.94 101 MET A N 1
ATOM 806 C CA . MET A 1 101 ? -4.376 8.387 17.218 1.00 92.94 101 MET A CA 1
ATOM 807 C C . MET A 1 101 ? -4.587 7.280 16.180 1.00 92.94 101 MET A C 1
ATOM 809 O O . MET A 1 101 ? -3.603 6.669 15.747 1.00 92.94 101 MET A O 1
ATOM 813 N N . ILE A 1 102 ? -5.838 7.031 15.791 1.00 95.56 102 ILE A N 1
ATOM 814 C CA . ILE A 1 102 ? -6.219 6.036 14.786 1.00 95.56 102 ILE A CA 1
ATOM 815 C C . ILE A 1 102 ? -5.786 6.517 13.398 1.00 95.56 102 ILE A C 1
ATOM 817 O O . ILE A 1 102 ? -5.020 5.836 12.713 1.00 95.56 102 ILE A O 1
ATOM 821 N N . THR A 1 103 ? -6.173 7.736 13.013 1.00 94.81 103 THR A N 1
ATOM 822 C CA . THR A 1 103 ? -5.972 8.249 11.646 1.00 94.81 103 THR A CA 1
ATOM 823 C C . THR A 1 103 ? -4.502 8.477 11.300 1.00 94.81 103 THR A C 1
ATOM 825 O O . THR A 1 103 ? -4.074 8.269 10.159 1.00 94.81 103 THR A O 1
ATOM 828 N N . ALA A 1 104 ? -3.670 8.763 12.309 1.00 90.62 104 ALA A N 1
ATOM 829 C CA . ALA A 1 104 ? -2.218 8.865 12.168 1.00 90.62 104 ALA A CA 1
ATOM 830 C C . ALA A 1 104 ? -1.563 7.600 11.582 1.00 90.62 104 ALA A C 1
ATOM 832 O O . ALA A 1 104 ? -0.455 7.668 11.051 1.00 90.62 104 ALA A O 1
ATOM 833 N N . ARG A 1 105 ? -2.227 6.441 11.649 1.00 91.56 105 ARG A N 1
ATOM 834 C CA . ARG A 1 105 ? -1.675 5.156 11.201 1.00 91.56 105 ARG A CA 1
ATOM 835 C C . ARG A 1 105 ? -1.718 4.957 9.690 1.00 91.56 105 ARG A C 1
ATOM 837 O O . ARG A 1 105 ? -1.008 4.087 9.191 1.00 91.56 105 ARG A O 1
ATOM 844 N N . ALA A 1 106 ? -2.432 5.806 8.950 1.00 90.06 106 ALA A N 1
ATOM 845 C CA . ALA A 1 106 ? -2.459 5.739 7.490 1.00 90.06 106 ALA A CA 1
ATOM 846 C C . ALA A 1 106 ? -1.071 5.995 6.875 1.00 90.06 106 ALA A C 1
ATOM 848 O O . ALA A 1 106 ? -0.661 5.321 5.934 1.00 90.06 106 ALA A O 1
ATOM 849 N N . SER A 1 107 ? -0.308 6.956 7.406 1.00 90.25 107 SER A N 1
ATOM 850 C CA . SER A 1 107 ? 1.068 7.195 6.945 1.00 90.25 107 SER A CA 1
ATOM 851 C C . SER A 1 107 ? 2.033 6.092 7.371 1.00 90.25 107 SER A C 1
ATOM 853 O O . SER A 1 107 ? 2.997 5.842 6.651 1.00 90.25 107 SER A O 1
ATOM 855 N N . HIS A 1 108 ? 1.764 5.416 8.492 1.00 91.88 108 HIS A N 1
ATOM 856 C CA . HIS A 1 108 ? 2.621 4.354 9.011 1.00 91.88 108 HIS A CA 1
ATOM 857 C C . HIS A 1 108 ? 2.635 3.149 8.069 1.00 91.88 108 HIS A C 1
ATOM 859 O O . HIS A 1 108 ? 3.715 2.744 7.656 1.00 91.88 108 HIS A O 1
ATOM 865 N N . ILE A 1 109 ? 1.465 2.631 7.669 1.00 94.44 109 ILE A N 1
ATOM 866 C CA . ILE A 1 109 ? 1.395 1.470 6.762 1.00 94.44 109 ILE A CA 1
ATOM 867 C C . ILE A 1 109 ? 2.034 1.770 5.398 1.00 94.44 109 ILE A C 1
ATOM 869 O O . ILE A 1 109 ? 2.768 0.949 4.857 1.00 94.44 109 ILE A O 1
ATOM 873 N N . ARG A 1 110 ? 1.857 2.990 4.869 1.00 95.31 110 ARG A N 1
ATOM 874 C CA . ARG A 1 110 ? 2.525 3.406 3.624 1.00 95.31 110 ARG A CA 1
ATOM 875 C C . ARG A 1 110 ? 4.045 3.473 3.786 1.00 95.31 110 ARG A C 1
ATOM 877 O O . ARG A 1 110 ? 4.768 2.998 2.918 1.00 95.31 110 ARG A O 1
ATOM 884 N N . GLY A 1 111 ? 4.539 4.054 4.879 1.00 95.38 111 GLY A N 1
ATOM 885 C CA . GLY A 1 111 ? 5.976 4.133 5.162 1.00 95.38 111 GLY A CA 1
ATOM 886 C C . GLY A 1 111 ? 6.619 2.761 5.387 1.00 95.38 111 GLY A C 1
ATOM 887 O O . GLY A 1 111 ? 7.735 2.518 4.927 1.00 95.38 111 GLY A O 1
ATOM 888 N N . GLU A 1 112 ? 5.894 1.850 6.032 1.00 95.88 112 GLU A N 1
ATOM 889 C CA . GLU A 1 112 ? 6.289 0.454 6.206 1.00 95.88 112 GLU A CA 1
ATOM 890 C C . GLU A 1 112 ? 6.408 -0.261 4.852 1.00 95.88 112 GLU A C 1
ATOM 892 O O . GLU A 1 112 ? 7.461 -0.823 4.546 1.00 95.88 112 GLU A O 1
ATOM 897 N N . LEU A 1 113 ? 5.381 -0.152 3.999 1.00 97.81 113 LEU A N 1
ATOM 898 C CA . LEU A 1 113 ? 5.411 -0.699 2.642 1.00 97.81 113 LEU A CA 1
ATOM 899 C C . LEU A 1 113 ? 6.557 -0.108 1.816 1.00 97.81 113 LEU A C 1
ATOM 901 O O . LEU A 1 113 ? 7.278 -0.863 1.177 1.00 97.81 113 LEU A O 1
ATOM 905 N N . LYS A 1 114 ? 6.774 1.216 1.850 1.00 97.31 114 LYS A N 1
ATOM 906 C CA . LYS A 1 114 ? 7.907 1.863 1.160 1.00 97.31 114 LYS A CA 1
ATOM 907 C C . LYS A 1 114 ? 9.238 1.248 1.588 1.00 97.31 114 LYS A C 1
ATOM 909 O O . LYS A 1 114 ? 10.094 0.975 0.752 1.00 97.31 114 LYS A O 1
ATOM 914 N N . THR A 1 115 ? 9.417 1.046 2.890 1.00 97.75 115 THR A N 1
ATOM 915 C CA . THR A 1 115 ? 10.664 0.512 3.448 1.00 97.75 115 THR A CA 1
ATOM 916 C C . THR A 1 115 ? 10.923 -0.907 2.943 1.00 97.75 115 THR A C 1
ATOM 918 O O . THR A 1 115 ? 12.014 -1.183 2.450 1.00 97.75 115 THR A O 1
ATOM 921 N N . LYS A 1 116 ? 9.900 -1.772 2.972 1.00 97.88 116 LYS A N 1
ATOM 922 C CA . LYS A 1 116 ? 9.956 -3.138 2.422 1.00 97.88 116 LYS A CA 1
ATOM 923 C C . LYS A 1 116 ? 10.173 -3.130 0.896 1.00 97.88 116 LYS A C 1
ATOM 925 O O . LYS A 1 116 ? 11.011 -3.871 0.384 1.00 97.88 116 LYS A O 1
ATOM 930 N N . ALA A 1 117 ? 9.481 -2.241 0.177 1.00 98.12 117 ALA A N 1
ATOM 931 C CA . ALA A 1 117 ? 9.604 -2.053 -1.271 1.00 98.12 117 ALA A CA 1
ATOM 932 C C . ALA A 1 117 ? 11.014 -1.655 -1.680 1.00 98.12 117 ALA A C 1
ATOM 934 O O . ALA A 1 117 ? 11.535 -2.215 -2.637 1.00 98.12 117 ALA A O 1
ATOM 935 N N . ARG A 1 118 ? 11.654 -0.741 -0.947 1.00 97.38 118 ARG A N 1
ATOM 936 C CA . ARG A 1 118 ? 13.015 -0.304 -1.256 1.00 97.38 118 ARG A CA 1
ATOM 937 C C . ARG A 1 118 ? 13.974 -1.488 -1.300 1.00 97.38 118 ARG A C 1
ATOM 939 O O . ARG A 1 118 ? 14.614 -1.697 -2.322 1.00 97.38 118 ARG A O 1
ATOM 946 N N . SER A 1 119 ? 14.002 -2.297 -0.243 1.00 96.75 119 SER A N 1
ATOM 947 C CA . SER A 1 119 ? 14.877 -3.470 -0.173 1.00 96.75 119 SER A CA 1
ATOM 948 C C . SER A 1 119 ? 14.598 -4.482 -1.289 1.00 96.75 119 SER A C 1
ATOM 950 O O . SER A 1 119 ? 15.531 -4.938 -1.943 1.00 96.75 119 SER A O 1
ATOM 952 N N . LEU A 1 120 ? 13.326 -4.816 -1.539 1.00 96.69 120 LEU A N 1
ATOM 953 C CA . LEU A 1 120 ? 12.964 -5.836 -2.530 1.00 96.69 120 LEU A CA 1
ATOM 954 C C . LEU A 1 120 ? 13.167 -5.370 -3.978 1.00 96.69 120 LEU A C 1
ATOM 956 O O . LEU A 1 120 ? 13.658 -6.141 -4.797 1.00 96.69 120 LEU A O 1
ATOM 960 N N . VAL A 1 121 ? 12.825 -4.121 -4.298 1.00 96.12 121 VAL A N 1
ATOM 961 C CA . VAL A 1 121 ? 12.974 -3.548 -5.647 1.00 96.12 121 VAL A CA 1
ATOM 962 C C . VAL A 1 121 ? 14.448 -3.319 -5.976 1.00 96.12 121 VAL A C 1
ATOM 964 O O . VAL A 1 121 ? 14.879 -3.642 -7.083 1.00 96.12 121 VAL A O 1
ATOM 967 N N . GLU A 1 122 ? 15.238 -2.796 -5.030 1.00 95.62 122 GLU A N 1
ATOM 968 C CA . GLU A 1 122 ? 16.680 -2.611 -5.231 1.00 95.62 122 GLU A CA 1
ATOM 969 C C . GLU A 1 122 ? 17.375 -3.951 -5.486 1.00 95.62 122 GLU A C 1
ATOM 971 O O . GLU A 1 122 ? 18.155 -4.059 -6.432 1.00 95.62 122 GLU A O 1
ATOM 976 N N . LEU A 1 123 ? 17.027 -4.984 -4.713 1.00 93.81 123 LEU A N 1
ATOM 977 C CA . LEU A 1 123 ? 17.549 -6.334 -4.905 1.00 93.81 123 LEU A CA 1
ATOM 978 C C . LEU A 1 123 ? 17.128 -6.923 -6.259 1.00 93.81 123 LEU A C 1
ATOM 980 O O . LEU A 1 123 ? 17.986 -7.340 -7.032 1.00 93.81 123 LEU A O 1
ATOM 984 N N . ALA A 1 124 ? 15.829 -6.912 -6.571 1.00 91.94 124 ALA A N 1
ATOM 985 C CA . ALA A 1 124 ? 15.288 -7.523 -7.787 1.00 91.94 124 ALA A CA 1
ATOM 986 C C . ALA A 1 124 ? 15.851 -6.907 -9.075 1.00 91.94 124 ALA A C 1
ATOM 988 O O . ALA A 1 124 ? 16.001 -7.585 -10.089 1.00 91.94 124 ALA A O 1
ATOM 989 N N . TYR A 1 125 ? 16.183 -5.614 -9.049 1.00 92.31 125 TYR A N 1
ATOM 990 C CA . TYR A 1 125 ? 16.691 -4.908 -10.220 1.00 92.31 125 TYR A CA 1
ATOM 991 C C . TYR A 1 125 ? 18.180 -4.553 -10.135 1.00 92.31 125 TYR A C 1
ATOM 993 O O . TYR A 1 125 ? 18.679 -3.892 -11.050 1.00 92.31 125 TYR A O 1
ATOM 1001 N N . GLY A 1 126 ? 18.909 -5.009 -9.114 1.00 92.94 126 GLY A N 1
ATOM 1002 C CA . GLY A 1 126 ? 20.338 -4.720 -8.950 1.00 92.94 126 GLY A CA 1
ATOM 1003 C C . GLY A 1 126 ? 20.640 -3.220 -8.849 1.00 92.94 126 GLY A C 1
ATOM 1004 O O . GLY A 1 126 ? 21.618 -2.732 -9.421 1.00 92.94 126 GLY A O 1
ATOM 1005 N N . LEU A 1 127 ? 19.768 -2.461 -8.181 1.00 93.44 127 LEU A N 1
ATOM 1006 C CA . LEU A 1 127 ? 19.922 -1.018 -8.006 1.00 93.44 127 LEU A CA 1
ATOM 1007 C C . LEU A 1 127 ? 20.796 -0.751 -6.780 1.00 93.44 127 LEU A C 1
ATOM 1009 O O . LEU A 1 127 ? 20.331 -0.695 -5.646 1.00 93.44 127 LEU A O 1
ATOM 1013 N N . THR A 1 128 ? 22.092 -0.613 -7.027 1.00 94.88 128 THR A N 1
ATOM 1014 C CA . THR A 1 128 ? 23.111 -0.304 -6.017 1.00 94.88 128 THR A CA 1
ATOM 1015 C C . THR A 1 128 ? 23.790 1.026 -6.323 1.00 94.88 128 THR A C 1
ATOM 1017 O O . THR A 1 128 ? 23.640 1.570 -7.422 1.00 94.88 128 THR A O 1
ATOM 1020 N N . ALA A 1 129 ? 24.540 1.585 -5.370 1.00 92.69 129 ALA A N 1
ATOM 1021 C CA . ALA A 1 129 ? 25.337 2.782 -5.635 1.00 92.69 129 ALA A CA 1
ATOM 1022 C C . ALA A 1 129 ? 26.267 2.528 -6.844 1.00 92.69 129 ALA A C 1
ATOM 1024 O O . ALA A 1 129 ? 26.912 1.480 -6.886 1.00 92.69 129 ALA A O 1
ATOM 1025 N N . PRO A 1 130 ? 26.275 3.392 -7.873 1.00 92.75 130 PRO A N 1
ATOM 1026 C CA . PRO A 1 130 ? 27.142 3.208 -9.030 1.00 92.75 130 PRO A CA 1
ATOM 1027 C C . PRO A 1 130 ? 28.599 3.504 -8.671 1.00 92.75 130 PRO A C 1
ATOM 1029 O O . PRO A 1 130 ? 28.883 4.472 -7.967 1.00 92.75 130 PRO A O 1
ATOM 1032 N N . SER A 1 131 ? 29.520 2.706 -9.202 1.00 93.44 131 SER A N 1
ATOM 1033 C CA . SER A 1 131 ? 30.961 2.919 -9.032 1.00 93.44 131 SER A CA 1
ATOM 1034 C C . SER A 1 131 ? 31.548 3.880 -10.070 1.00 93.44 131 SER A C 1
ATOM 1036 O O . SER A 1 131 ? 32.607 4.461 -9.847 1.00 93.44 131 SER A O 1
ATOM 1038 N N . ASN A 1 132 ? 30.872 4.075 -11.206 1.00 94.75 132 ASN A N 1
ATOM 1039 C CA . ASN A 1 132 ? 31.335 4.929 -12.300 1.00 94.75 132 ASN A CA 1
ATOM 1040 C C . ASN A 1 132 ? 30.165 5.541 -13.099 1.00 94.75 132 ASN A C 1
ATOM 1042 O O . ASN A 1 132 ? 28.984 5.308 -12.821 1.00 94.75 132 ASN A O 1
ATOM 1046 N N . HIS A 1 133 ? 30.500 6.376 -14.087 1.00 94.38 133 HIS A N 1
ATOM 1047 C CA . HIS A 1 133 ? 29.513 7.047 -14.932 1.00 94.38 133 HIS A CA 1
ATOM 1048 C C . HIS A 1 133 ? 28.675 6.076 -15.777 1.00 94.38 133 HIS A C 1
ATOM 1050 O O . HIS A 1 133 ? 27.467 6.287 -15.923 1.00 94.38 133 HIS A O 1
ATOM 1056 N N . ASP A 1 134 ? 29.280 5.003 -16.277 1.00 95.12 134 ASP A N 1
ATOM 1057 C CA . ASP A 1 134 ? 28.618 4.060 -17.177 1.00 95.12 134 ASP A CA 1
ATOM 1058 C C . ASP A 1 134 ? 27.587 3.206 -16.436 1.00 95.12 134 ASP A C 1
ATOM 1060 O O . ASP A 1 134 ? 26.455 3.066 -16.898 1.00 95.12 134 ASP A O 1
ATOM 1064 N N . GLU A 1 135 ? 27.905 2.742 -15.226 1.00 94.56 135 GLU A N 1
ATOM 1065 C CA . GLU A 1 135 ? 26.948 2.069 -14.344 1.00 94.56 135 GLU A CA 1
ATOM 1066 C C . GLU A 1 135 ? 25.769 2.971 -13.984 1.00 94.56 135 GLU A C 1
ATOM 1068 O O . GLU A 1 135 ? 24.617 2.528 -13.984 1.00 94.56 135 GLU A O 1
ATOM 1073 N N . ARG A 1 136 ? 26.038 4.251 -13.698 1.00 96.12 136 ARG A N 1
ATOM 1074 C CA . ARG A 1 136 ? 24.985 5.236 -13.434 1.00 96.12 136 ARG A CA 1
ATOM 1075 C C . ARG A 1 136 ? 24.062 5.364 -14.646 1.00 96.12 136 ARG A C 1
ATOM 1077 O O . ARG A 1 136 ? 22.841 5.345 -14.493 1.00 96.12 136 ARG A O 1
ATOM 1084 N N . GLN A 1 137 ? 24.619 5.459 -15.855 1.00 95.94 137 GLN A N 1
ATOM 1085 C CA . GLN A 1 137 ? 23.835 5.534 -17.089 1.00 95.94 137 GLN A CA 1
ATOM 1086 C C . GLN A 1 137 ? 23.052 4.241 -17.368 1.00 95.94 137 GLN A C 1
ATOM 1088 O O . GLN A 1 137 ? 21.889 4.312 -17.770 1.00 95.94 137 GLN A O 1
ATOM 1093 N N . ALA A 1 138 ? 23.642 3.071 -17.118 1.00 94.19 138 ALA A N 1
ATOM 1094 C CA . ALA A 1 138 ? 22.971 1.783 -17.265 1.00 94.19 138 ALA A CA 1
ATOM 1095 C C . ALA A 1 138 ? 21.769 1.667 -16.313 1.00 94.19 138 ALA A C 1
ATOM 1097 O O . ALA A 1 138 ? 20.671 1.309 -16.744 1.00 94.19 138 ALA A O 1
ATOM 1098 N N . LYS A 1 139 ? 21.938 2.064 -15.044 1.00 94.38 139 LYS A N 1
ATOM 1099 C CA . LYS A 1 139 ? 20.858 2.108 -14.043 1.00 94.38 139 LYS A CA 1
ATOM 1100 C C . LYS A 1 139 ? 19.753 3.087 -14.449 1.00 94.38 139 LYS A C 1
ATOM 1102 O O . LYS A 1 139 ? 18.582 2.715 -14.405 1.00 94.38 139 LYS A O 1
ATOM 1107 N N . ARG A 1 140 ? 20.102 4.285 -14.944 1.00 96.25 140 ARG A N 1
ATOM 1108 C CA . ARG A 1 140 ? 19.127 5.240 -15.518 1.00 96.25 140 ARG A CA 1
ATOM 1109 C C . ARG A 1 140 ? 18.285 4.614 -16.625 1.00 96.25 140 ARG A C 1
ATOM 1111 O O . ARG A 1 140 ? 17.060 4.723 -16.601 1.00 96.25 140 ARG A O 1
ATOM 1118 N N . ASN A 1 141 ? 18.938 3.974 -17.594 1.00 95.44 141 ASN A N 1
ATOM 1119 C CA . ASN A 1 141 ? 18.259 3.346 -18.726 1.00 95.44 141 ASN A CA 1
ATOM 1120 C C . ASN A 1 141 ? 17.330 2.223 -18.248 1.00 95.44 141 ASN A C 1
ATOM 1122 O O . ASN A 1 141 ? 16.157 2.217 -18.610 1.00 95.44 141 ASN A O 1
ATOM 1126 N N . LYS A 1 142 ? 17.808 1.353 -17.348 1.00 94.69 142 LYS A N 1
ATOM 1127 C CA . LYS A 1 142 ? 17.004 0.275 -16.757 1.00 94.69 142 LYS A CA 1
ATOM 1128 C C . LYS A 1 142 ? 15.756 0.809 -16.050 1.00 94.69 142 LYS A C 1
ATOM 1130 O O . LYS A 1 142 ? 14.655 0.328 -16.299 1.00 94.69 142 LYS A O 1
ATOM 1135 N N . VAL A 1 143 ? 15.904 1.831 -15.205 1.00 96.38 143 VAL A N 1
ATOM 1136 C CA . VAL A 1 143 ? 14.780 2.461 -14.490 1.00 96.38 143 VAL A CA 1
ATOM 1137 C C . VAL A 1 143 ? 13.781 3.088 -15.462 1.00 96.38 143 VAL A C 1
ATOM 1139 O O . VAL A 1 143 ? 12.573 2.905 -15.307 1.00 96.38 143 VAL A O 1
ATOM 1142 N N . ARG A 1 144 ? 14.260 3.790 -16.495 1.00 96.44 144 ARG A N 1
ATOM 1143 C CA . ARG A 1 144 ? 13.402 4.348 -17.549 1.00 96.44 144 ARG A CA 1
ATOM 1144 C C . ARG A 1 144 ? 12.594 3.253 -18.247 1.00 96.44 144 ARG A C 1
ATOM 1146 O O . ARG A 1 144 ? 11.394 3.431 -18.459 1.00 96.44 144 ARG A O 1
ATOM 1153 N N . ASP A 1 145 ? 13.221 2.133 -18.583 1.00 93.19 145 ASP A N 1
ATOM 1154 C CA . ASP A 1 145 ? 12.575 1.038 -19.308 1.00 93.19 145 ASP A CA 1
ATOM 1155 C C . ASP A 1 145 ? 11.536 0.317 -18.431 1.00 93.19 145 ASP A C 1
ATOM 1157 O O . ASP A 1 145 ? 10.433 0.020 -18.903 1.00 93.19 145 ASP A O 1
ATOM 1161 N N . LEU A 1 146 ? 11.835 0.140 -17.136 1.00 94.38 146 LEU A N 1
ATOM 1162 C CA . LEU A 1 146 ? 10.900 -0.374 -16.129 1.00 94.38 146 LEU A CA 1
ATOM 1163 C C . LEU A 1 146 ? 9.688 0.546 -15.942 1.00 94.38 146 LEU A C 1
ATOM 1165 O O . LEU A 1 146 ? 8.558 0.068 -15.894 1.00 94.38 146 LEU A O 1
ATOM 1169 N N . LEU A 1 147 ? 9.887 1.863 -15.861 1.00 95.50 147 LEU A N 1
ATOM 1170 C CA . LEU A 1 147 ? 8.788 2.828 -15.720 1.00 95.50 147 LEU A CA 1
ATOM 1171 C C . LEU A 1 147 ? 7.954 2.958 -17.006 1.00 95.50 147 LEU A C 1
ATOM 1173 O O . LEU A 1 147 ? 6.759 3.260 -16.952 1.00 95.50 147 LEU A O 1
ATOM 1177 N N . THR A 1 148 ? 8.553 2.709 -18.171 1.00 93.69 148 THR A N 1
ATOM 1178 C CA . THR A 1 148 ? 7.880 2.842 -19.467 1.00 93.69 148 THR A CA 1
ATOM 1179 C C . THR A 1 148 ? 6.799 1.778 -19.637 1.00 93.69 148 THR A C 1
ATOM 1181 O O . THR A 1 148 ? 7.087 0.580 -19.698 1.00 93.69 148 THR A O 1
ATOM 1184 N N . ARG A 1 149 ? 5.540 2.220 -19.788 1.00 89.81 149 ARG A N 1
ATOM 1185 C CA . ARG A 1 149 ? 4.358 1.354 -19.980 1.00 89.81 149 ARG A CA 1
ATOM 1186 C C . ARG A 1 149 ? 4.266 0.245 -18.917 1.00 89.81 149 ARG A C 1
ATOM 1188 O O . ARG A 1 149 ? 4.027 -0.911 -19.265 1.00 89.81 149 ARG A O 1
ATOM 1195 N N . LEU A 1 150 ? 4.516 0.602 -17.652 1.00 92.75 150 LEU A N 1
ATOM 1196 C CA . LEU A 1 150 ? 4.474 -0.307 -16.498 1.00 92.75 150 LEU A CA 1
ATOM 1197 C C . LEU A 1 150 ? 5.362 -1.552 -16.659 1.00 92.75 150 LEU A C 1
ATOM 1199 O O . LEU A 1 150 ? 4.960 -2.646 -16.279 1.00 92.75 150 LEU A O 1
ATOM 1203 N N . GLY A 1 151 ? 6.557 -1.417 -17.239 1.00 91.50 151 GLY A N 1
ATOM 1204 C CA . GLY A 1 151 ? 7.489 -2.538 -17.416 1.00 91.50 151 GLY A CA 1
ATOM 1205 C C . GLY A 1 151 ? 7.746 -3.326 -16.124 1.00 91.50 151 GLY A C 1
ATOM 1206 O O . GLY A 1 151 ? 7.769 -4.549 -16.161 1.00 91.50 151 GLY A O 1
ATOM 1207 N N . TYR A 1 152 ? 7.824 -2.642 -14.979 1.00 93.50 152 TYR A N 1
ATOM 1208 C CA . TYR A 1 152 ? 8.000 -3.259 -13.656 1.00 93.50 152 TYR A CA 1
ATOM 1209 C C . TYR A 1 152 ? 6.830 -4.133 -13.178 1.00 93.50 152 TYR A C 1
ATOM 1211 O O . TYR A 1 152 ? 6.968 -4.823 -12.173 1.00 93.50 152 TYR A O 1
ATOM 1219 N N . ALA A 1 153 ? 5.667 -4.072 -13.833 1.00 94.25 153 ALA A N 1
ATOM 1220 C CA . ALA A 1 153 ? 4.509 -4.880 -13.468 1.00 94.25 153 ALA A CA 1
ATOM 1221 C C . ALA A 1 153 ? 4.492 -6.239 -14.181 1.00 94.25 153 ALA A C 1
ATOM 1223 O O . ALA A 1 153 ? 3.743 -7.113 -13.765 1.00 94.25 153 ALA A O 1
ATOM 1224 N N . TYR A 1 154 ? 5.268 -6.422 -15.251 1.00 91.88 154 TYR A N 1
ATOM 1225 C CA . TYR A 1 154 ? 5.286 -7.672 -16.012 1.00 91.88 154 TYR A CA 1
ATOM 1226 C C . TYR A 1 154 ? 6.152 -8.732 -15.333 1.00 91.88 154 TYR A C 1
ATOM 1228 O O . TYR A 1 154 ? 7.117 -8.395 -14.635 1.00 91.88 154 TYR A O 1
ATOM 1236 N N . SER A 1 155 ? 5.817 -10.002 -15.562 1.00 84.25 155 SER A N 1
ATOM 1237 C CA . SER A 1 155 ? 6.636 -11.117 -15.104 1.00 84.25 155 SER A CA 1
ATOM 1238 C C . SER A 1 155 ? 8.012 -11.073 -15.768 1.00 84.25 155 SER A C 1
ATOM 1240 O O . SER A 1 155 ? 8.168 -10.688 -16.931 1.00 84.25 155 SER A O 1
ATOM 1242 N N . VAL A 1 156 ? 9.037 -11.425 -14.996 1.00 69.25 156 VAL A N 1
ATOM 1243 C CA . VAL A 1 156 ? 10.415 -11.498 -15.482 1.00 69.25 156 VAL A CA 1
ATOM 1244 C C . VAL A 1 156 ? 10.709 -12.966 -15.760 1.00 69.25 156 VAL A C 1
ATOM 1246 O O . VAL A 1 156 ? 10.838 -13.757 -14.833 1.00 69.25 156 VAL A O 1
ATOM 1249 N N . SER A 1 157 ? 10.784 -13.354 -17.035 1.00 58.19 157 SER A N 1
ATOM 1250 C CA . SER A 1 157 ? 11.281 -14.684 -17.397 1.00 58.19 157 SER A CA 1
ATOM 1251 C C . SER A 1 157 ? 12.806 -14.657 -17.418 1.00 58.19 157 SER A C 1
ATOM 1253 O O . SER A 1 157 ? 13.400 -14.050 -18.308 1.00 58.19 157 SER A O 1
ATOM 1255 N N . GLU A 1 158 ? 13.444 -15.322 -16.455 1.00 55.72 158 GLU A N 1
ATOM 1256 C CA . GLU A 1 158 ? 14.907 -15.493 -16.460 1.00 55.72 158 GLU A CA 1
ATOM 1257 C C . GLU A 1 158 ? 15.377 -16.517 -17.506 1.00 55.72 158 GLU A C 1
ATOM 1259 O O . GLU A 1 158 ? 16.530 -16.495 -17.928 1.00 55.72 158 GLU A O 1
ATOM 1264 N N . VAL A 1 159 ? 14.476 -17.397 -17.958 1.00 51.56 159 VAL A N 1
ATOM 1265 C CA . VAL A 1 159 ? 14.798 -18.518 -18.858 1.00 51.56 159 VAL A CA 1
ATOM 1266 C C . VAL A 1 159 ? 14.844 -18.079 -20.325 1.00 51.56 159 VAL A C 1
ATOM 1268 O O . VAL A 1 159 ? 15.668 -18.571 -21.092 1.00 51.56 159 VAL A O 1
ATOM 1271 N N . PHE A 1 160 ? 13.999 -17.120 -20.721 1.00 50.28 160 PHE A N 1
ATOM 1272 C CA . PHE A 1 160 ? 13.995 -16.550 -22.069 1.00 50.28 160 PHE A CA 1
ATOM 1273 C C . PHE A 1 160 ? 13.945 -15.021 -21.992 1.00 50.28 160 PHE A C 1
ATOM 1275 O O . PHE A 1 160 ? 12.860 -14.439 -22.090 1.00 50.28 160 PHE A O 1
ATOM 1282 N N . PRO A 1 161 ? 15.098 -14.345 -21.836 1.00 51.38 161 PRO A N 1
ATOM 1283 C CA . PRO A 1 161 ? 15.167 -12.891 -21.847 1.00 51.38 161 PRO A CA 1
ATOM 1284 C C . PRO A 1 161 ? 14.903 -12.376 -23.266 1.00 51.38 161 PRO A C 1
ATOM 1286 O O . PRO A 1 161 ? 15.816 -12.038 -24.014 1.00 51.38 161 PRO A O 1
ATOM 1289 N N . ASN A 1 162 ? 13.633 -12.321 -23.666 1.00 49.56 162 ASN A N 1
ATOM 1290 C CA . ASN A 1 162 ? 13.217 -11.542 -24.818 1.00 49.56 162 ASN A CA 1
ATOM 1291 C C . ASN A 1 162 ? 12.804 -10.146 -24.318 1.00 49.56 162 ASN A C 1
ATOM 1293 O O . ASN A 1 162 ? 11.703 -9.995 -23.785 1.00 49.56 162 ASN A O 1
ATOM 1297 N N . PRO A 1 163 ? 13.634 -9.104 -24.518 1.00 47.34 163 PRO A N 1
ATOM 1298 C CA . PRO A 1 163 ? 13.364 -7.752 -24.022 1.00 47.34 163 PRO A CA 1
ATOM 1299 C C . PRO A 1 163 ? 12.095 -7.110 -24.614 1.00 47.34 163 PRO A C 1
ATOM 1301 O O . PRO A 1 163 ? 11.643 -6.072 -24.128 1.00 47.34 163 PRO A O 1
ATOM 1304 N N . THR A 1 164 ? 11.498 -7.719 -25.644 1.00 50.84 164 THR A N 1
ATOM 1305 C CA . THR A 1 164 ? 10.233 -7.275 -26.248 1.00 50.84 164 THR A CA 1
ATOM 1306 C C . THR A 1 164 ? 9.009 -8.084 -25.808 1.00 50.84 164 THR A C 1
ATOM 1308 O O . THR A 1 164 ? 7.888 -7.583 -25.918 1.00 50.84 164 THR A O 1
ATOM 1311 N N . ALA A 1 165 ? 9.187 -9.292 -25.261 1.00 57.72 165 ALA A N 1
ATOM 1312 C CA . ALA A 1 165 ? 8.084 -10.148 -24.832 1.00 57.72 165 ALA A CA 1
ATOM 1313 C C . ALA A 1 165 ? 7.685 -9.819 -23.389 1.00 57.72 165 ALA A C 1
ATOM 1315 O O . ALA A 1 165 ? 8.107 -10.457 -22.431 1.00 57.72 165 ALA A O 1
ATOM 1316 N N . ARG A 1 166 ? 6.861 -8.784 -23.229 1.00 70.25 166 ARG A N 1
ATOM 1317 C CA . ARG A 1 166 ? 6.219 -8.475 -21.949 1.00 70.25 166 ARG A CA 1
ATOM 1318 C C . ARG A 1 166 ? 5.008 -9.396 -21.758 1.00 70.25 166 ARG A C 1
ATOM 1320 O O . ARG A 1 166 ? 3.962 -9.156 -22.359 1.00 70.25 166 ARG A O 1
ATOM 1327 N N . SER A 1 167 ? 5.146 -10.440 -20.943 1.00 80.25 167 SER A N 1
ATOM 1328 C CA . SER A 1 167 ? 4.054 -11.345 -20.539 1.00 80.25 167 SER A CA 1
ATOM 1329 C C . SER A 1 167 ? 3.710 -11.185 -19.056 1.00 80.25 167 SER A C 1
ATOM 1331 O O . SER A 1 167 ? 4.499 -10.626 -18.302 1.00 80.25 167 SER A O 1
ATOM 1333 N N . GLY A 1 168 ? 2.526 -11.642 -18.640 1.00 85.62 168 GLY A N 1
ATOM 1334 C CA . GLY A 1 168 ? 2.138 -11.661 -17.222 1.00 85.62 168 GLY A CA 1
ATOM 1335 C C . GLY A 1 168 ? 2.080 -10.276 -16.573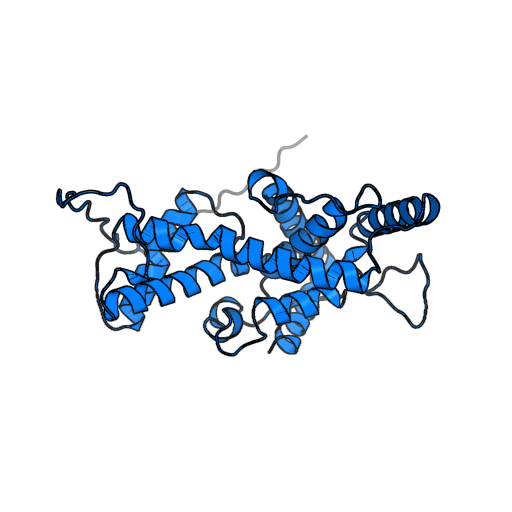 1.00 85.62 168 GLY A C 1
ATOM 1336 O O . GLY A 1 168 ? 2.807 -9.990 -15.625 1.00 85.62 168 GLY A O 1
ATOM 1337 N N . ILE A 1 169 ? 1.265 -9.361 -17.111 1.00 91.25 169 ILE A N 1
ATOM 1338 C CA . ILE A 1 169 ? 1.086 -8.044 -16.482 1.00 91.25 169 ILE A CA 1
ATOM 1339 C C . ILE A 1 169 ? 0.475 -8.204 -15.082 1.00 91.25 169 ILE A C 1
ATOM 1341 O O . ILE A 1 169 ? -0.535 -8.881 -14.918 1.00 91.25 169 ILE A O 1
ATOM 1345 N N . TYR A 1 170 ? 1.072 -7.532 -14.100 1.00 94.69 170 TYR A N 1
ATOM 1346 C CA . TYR A 1 170 ? 0.794 -7.630 -12.661 1.00 94.69 170 TYR A CA 1
ATOM 1347 C C . TYR A 1 170 ? 1.233 -8.941 -11.988 1.00 94.69 170 TYR A C 1
ATOM 1349 O O . TYR A 1 170 ? 0.909 -9.150 -10.822 1.00 94.69 170 TYR A O 1
ATOM 1357 N N . GLU A 1 171 ? 2.013 -9.776 -12.676 1.00 91.75 171 GLU A N 1
ATOM 1358 C CA . GLU A 1 171 ? 2.539 -11.057 -12.171 1.00 91.75 171 GLU A CA 1
ATOM 1359 C C . GLU A 1 171 ? 4.049 -10.989 -11.894 1.00 91.75 171 GLU A C 1
ATOM 1361 O O . GLU A 1 171 ? 4.751 -11.993 -11.898 1.00 91.75 171 GLU A O 1
ATOM 1366 N N . ASN A 1 172 ? 4.592 -9.790 -11.685 1.00 93.00 172 ASN A N 1
ATOM 1367 C CA . ASN A 1 172 ? 5.974 -9.645 -11.246 1.00 93.00 172 ASN A CA 1
ATOM 1368 C C . ASN A 1 172 ? 6.145 -10.186 -9.814 1.00 93.00 172 ASN A C 1
ATOM 1370 O O . ASN A 1 172 ? 5.451 -9.732 -8.904 1.00 93.00 172 ASN A O 1
ATOM 1374 N N . ASP A 1 173 ? 7.116 -11.072 -9.587 1.00 93.50 173 ASP A N 1
ATOM 1375 C CA . ASP A 1 173 ? 7.395 -11.682 -8.277 1.00 93.50 173 ASP A CA 1
ATOM 1376 C C . ASP A 1 173 ? 7.577 -10.670 -7.137 1.00 93.50 173 ASP A C 1
ATOM 1378 O O . ASP A 1 173 ? 7.242 -10.956 -5.984 1.00 93.50 173 ASP A O 1
ATOM 1382 N N . VAL A 1 174 ? 8.088 -9.468 -7.429 1.00 95.81 174 VAL A N 1
ATOM 1383 C CA . VAL A 1 174 ? 8.239 -8.400 -6.430 1.00 95.81 174 VAL A CA 1
ATOM 1384 C C . VAL A 1 174 ? 6.881 -7.978 -5.863 1.00 95.81 174 VAL A C 1
ATOM 1386 O O . VAL A 1 174 ? 6.805 -7.635 -4.684 1.00 95.81 174 VAL A O 1
ATOM 1389 N N . ILE A 1 175 ? 5.805 -8.045 -6.656 1.00 97.81 175 ILE A N 1
ATOM 1390 C CA . ILE A 1 175 ? 4.437 -7.742 -6.215 1.00 97.81 175 ILE A CA 1
ATOM 1391 C C . ILE A 1 175 ? 3.992 -8.761 -5.162 1.00 97.81 175 ILE A C 1
ATOM 1393 O O . ILE A 1 175 ? 3.601 -8.355 -4.067 1.00 97.81 175 ILE A O 1
ATOM 1397 N N . GLN A 1 176 ? 4.104 -10.064 -5.453 1.00 97.50 176 GLN A N 1
ATOM 1398 C CA . GLN A 1 176 ? 3.750 -11.124 -4.499 1.00 97.50 176 GLN A CA 1
ATOM 1399 C C . GLN A 1 176 ? 4.592 -11.018 -3.228 1.00 97.50 176 GLN A C 1
ATOM 1401 O O . GLN A 1 176 ? 4.056 -11.023 -2.121 1.00 97.50 176 GLN A O 1
ATOM 1406 N N . ARG A 1 177 ? 5.915 -10.868 -3.372 1.00 97.69 177 ARG A N 1
ATOM 1407 C CA . ARG A 1 177 ? 6.824 -10.753 -2.226 1.00 97.69 177 ARG A CA 1
ATOM 1408 C C . ARG A 1 177 ? 6.452 -9.570 -1.344 1.00 97.69 177 ARG A C 1
ATOM 1410 O O . ARG A 1 177 ? 6.416 -9.740 -0.131 1.00 97.69 177 ARG A O 1
ATOM 1417 N N . LEU A 1 178 ? 6.139 -8.409 -1.929 1.00 98.44 178 LEU A N 1
ATOM 1418 C CA . LEU A 1 178 ? 5.704 -7.234 -1.171 1.00 98.44 178 LEU A CA 1
ATOM 1419 C C . LEU A 1 178 ? 4.393 -7.465 -0.432 1.00 98.44 178 LEU A C 1
ATOM 1421 O O . LEU A 1 178 ? 4.280 -7.067 0.723 1.00 98.44 178 LEU A O 1
ATOM 1425 N N . ILE A 1 179 ? 3.430 -8.131 -1.067 1.00 98.38 179 ILE A N 1
ATOM 1426 C CA . ILE A 1 179 ? 2.175 -8.491 -0.410 1.00 98.38 179 ILE A CA 1
ATOM 1427 C C . ILE A 1 179 ? 2.447 -9.359 0.819 1.00 98.38 179 ILE A C 1
ATOM 1429 O O . ILE A 1 179 ? 1.986 -9.030 1.915 1.00 98.38 179 ILE A O 1
ATOM 1433 N N . ASN A 1 180 ? 3.249 -10.409 0.649 1.00 97.94 180 ASN A N 1
ATOM 1434 C CA . ASN A 1 180 ? 3.557 -11.354 1.715 1.00 97.94 180 ASN A CA 1
ATOM 1435 C C . ASN A 1 180 ? 4.260 -10.647 2.872 1.00 97.94 180 ASN A C 1
ATOM 1437 O O . ASN A 1 180 ? 3.776 -10.690 3.997 1.00 97.94 180 ASN A O 1
ATOM 1441 N N . VAL A 1 181 ? 5.347 -9.914 2.599 1.00 97.44 181 VAL A N 1
ATOM 1442 C CA . VAL A 1 181 ? 6.112 -9.270 3.676 1.00 97.44 181 VAL A CA 1
ATOM 1443 C C . VAL A 1 181 ? 5.367 -8.124 4.349 1.00 97.44 181 VAL A C 1
ATOM 1445 O O . VAL A 1 181 ? 5.732 -7.768 5.463 1.00 97.44 181 VAL A O 1
ATOM 1448 N N . THR A 1 182 ? 4.385 -7.488 3.702 1.00 97.56 182 THR A N 1
ATOM 1449 C CA . THR A 1 182 ? 3.673 -6.337 4.280 1.00 97.56 182 THR A CA 1
ATOM 1450 C C . THR A 1 182 ? 2.438 -6.732 5.081 1.00 97.56 182 THR A C 1
ATOM 1452 O O . THR A 1 182 ? 2.175 -6.076 6.086 1.00 97.56 182 THR A O 1
ATOM 1455 N N . TRP A 1 183 ? 1.690 -7.756 4.667 1.00 98.00 183 TRP A N 1
ATOM 1456 C CA . TRP A 1 183 ? 0.402 -8.074 5.295 1.00 98.00 183 TRP A CA 1
ATOM 1457 C C . TRP A 1 183 ? 0.258 -9.520 5.783 1.00 98.00 183 TRP A C 1
ATOM 1459 O O . TRP A 1 183 ? -0.729 -9.791 6.465 1.00 98.00 183 TRP A O 1
ATOM 1469 N N . PHE A 1 184 ? 1.173 -10.437 5.458 1.00 97.50 184 PHE A N 1
ATOM 1470 C CA . PHE A 1 184 ? 0.968 -11.871 5.701 1.00 97.50 184 PHE A CA 1
ATOM 1471 C C . PHE A 1 184 ? 2.222 -12.636 6.165 1.00 97.50 184 PHE A C 1
ATOM 1473 O O . PHE A 1 184 ? 2.257 -13.859 6.071 1.00 97.50 184 PHE A O 1
ATOM 1480 N N . ALA A 1 185 ? 3.264 -11.960 6.649 1.00 95.38 185 ALA A N 1
ATOM 1481 C CA . ALA A 1 185 ? 4.492 -12.634 7.069 1.00 95.38 185 ALA A CA 1
ATOM 1482 C C . ALA A 1 185 ? 4.360 -13.230 8.472 1.00 95.38 185 ALA A C 1
ATOM 1484 O O . ALA A 1 185 ? 4.800 -14.352 8.716 1.00 95.38 185 ALA A O 1
ATOM 1485 N N . ASP A 1 186 ? 3.745 -12.479 9.385 1.00 94.50 186 ASP A N 1
ATOM 1486 C CA . ASP A 1 186 ? 3.635 -12.833 10.795 1.00 94.50 186 ASP A CA 1
ATOM 1487 C C . ASP A 1 186 ? 2.170 -13.026 11.220 1.00 94.50 186 ASP A C 1
ATOM 1489 O O . ASP A 1 186 ? 1.302 -12.281 10.766 1.00 94.50 186 ASP A O 1
ATOM 1493 N N . PRO A 1 187 ? 1.858 -13.914 12.191 1.00 93.00 187 PRO A N 1
ATOM 1494 C CA . PRO A 1 187 ? 0.491 -14.116 12.705 1.00 93.00 187 PRO A CA 1
ATOM 1495 C C . PRO A 1 187 ? -0.214 -12.855 13.228 1.00 93.00 187 PRO A C 1
ATOM 1497 O O . PRO A 1 187 ? -1.426 -12.852 13.433 1.00 93.00 187 PRO A O 1
ATOM 1500 N N . LYS A 1 188 ? 0.556 -11.797 13.502 1.00 92.00 188 LYS A N 1
ATOM 1501 C CA . LYS A 1 188 ? 0.071 -10.498 13.983 1.00 92.00 188 LYS A CA 1
ATOM 1502 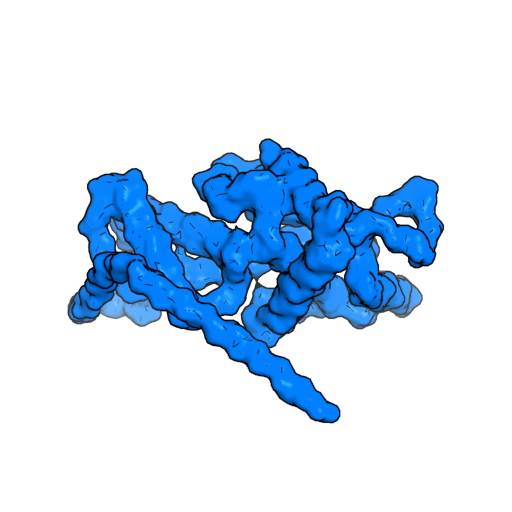C C . LYS A 1 188 ? -0.136 -9.483 12.861 1.00 92.00 188 LYS A C 1
ATOM 1504 O O . LYS A 1 188 ? -0.606 -8.383 13.149 1.00 92.00 188 LYS A O 1
ATOM 1509 N N . ASP A 1 189 ? 0.239 -9.816 11.631 1.00 95.12 189 ASP A N 1
ATOM 1510 C CA . ASP A 1 189 ? 0.091 -8.917 10.500 1.00 95.12 189 ASP A CA 1
ATOM 1511 C C . ASP A 1 189 ? -1.379 -8.695 10.161 1.00 95.12 189 ASP A C 1
ATOM 1513 O O . ASP A 1 189 ? -2.249 -9.550 10.366 1.00 95.12 189 ASP A O 1
ATOM 1517 N N . ASP A 1 190 ? -1.639 -7.513 9.604 1.00 95.19 190 ASP A N 1
ATOM 1518 C CA . ASP A 1 190 ? -2.984 -7.013 9.347 1.00 95.19 190 ASP A CA 1
ATOM 1519 C C . ASP A 1 190 ? -3.797 -7.975 8.445 1.00 95.19 190 ASP A C 1
ATOM 1521 O O . ASP A 1 190 ? -5.000 -8.145 8.640 1.00 95.19 190 ASP A O 1
ATOM 1525 N N . GLY A 1 191 ? -3.152 -8.654 7.488 1.00 95.81 191 GLY A N 1
ATOM 1526 C CA . GLY A 1 191 ? -3.796 -9.617 6.587 1.00 95.81 191 GLY A CA 1
ATOM 1527 C C . GLY A 1 191 ? -4.162 -10.954 7.219 1.00 95.81 191 GLY A C 1
ATOM 1528 O O . GLY A 1 191 ? -5.080 -11.617 6.727 1.00 95.81 191 GLY A O 1
ATOM 1529 N N . ILE A 1 192 ? -3.523 -11.317 8.332 1.00 95.62 192 ILE A N 1
ATOM 1530 C CA . ILE A 1 192 ? -3.855 -12.518 9.105 1.00 95.62 192 ILE A CA 1
ATOM 1531 C C . ILE A 1 192 ? -4.902 -12.174 10.163 1.00 95.62 192 ILE A C 1
ATOM 1533 O O . ILE A 1 192 ? -5.982 -12.766 10.184 1.00 95.62 192 ILE A O 1
ATOM 1537 N N . HIS A 1 193 ? -4.628 -11.166 10.994 1.00 94.81 193 HIS A N 1
ATOM 1538 C CA . HIS A 1 193 ? -5.500 -10.801 12.111 1.00 94.81 193 HIS A CA 1
ATOM 1539 C C . HIS A 1 193 ? -6.829 -10.174 11.654 1.00 94.81 193 HIS A C 1
ATOM 1541 O O . HIS A 1 193 ? -7.868 -10.392 12.274 1.00 94.81 193 HIS A O 1
ATOM 1547 N N . TYR A 1 194 ? -6.826 -9.425 10.544 1.00 95.75 194 TYR A N 1
ATOM 1548 C CA . TYR A 1 194 ? -8.013 -8.769 9.982 1.00 95.75 194 TYR A CA 1
ATOM 1549 C C . TYR A 1 194 ? -8.347 -9.290 8.575 1.00 95.75 194 TYR A C 1
ATOM 1551 O O . TYR A 1 194 ? -8.793 -8.544 7.693 1.00 95.75 194 TYR A O 1
ATOM 1559 N N . GLY A 1 195 ? -8.167 -10.597 8.354 1.00 94.75 195 GLY A N 1
ATOM 1560 C CA . GLY A 1 195 ? -8.335 -11.249 7.051 1.00 94.75 195 GLY A CA 1
ATOM 1561 C C . GLY A 1 195 ? -9.697 -11.031 6.373 1.00 94.75 195 GLY A C 1
ATOM 1562 O O . GLY A 1 195 ? -9.792 -11.110 5.145 1.00 94.75 195 GLY A O 1
ATOM 1563 N N . GLN A 1 196 ? -10.745 -10.676 7.127 1.00 94.69 196 GLN A N 1
ATOM 1564 C CA . GLN A 1 196 ? -12.072 -10.340 6.598 1.00 94.69 196 GLN A CA 1
ATOM 1565 C C . GLN A 1 196 ? -12.057 -9.186 5.584 1.00 94.69 196 GLN A C 1
ATOM 1567 O O . GLN A 1 196 ? -12.890 -9.167 4.680 1.00 94.69 196 GLN A O 1
ATOM 1572 N N . TYR A 1 197 ? -11.109 -8.251 5.691 1.00 96.88 197 TYR A N 1
ATOM 1573 C CA . TYR A 1 197 ? -10.995 -7.119 4.764 1.00 96.88 197 TYR A CA 1
ATOM 1574 C C . TYR A 1 197 ? -10.377 -7.507 3.414 1.00 96.88 197 TYR A C 1
ATOM 1576 O O . TYR A 1 197 ? -10.657 -6.876 2.397 1.00 96.88 197 TYR A O 1
ATOM 1584 N N . PHE A 1 198 ? -9.569 -8.569 3.375 1.00 96.44 198 PHE A N 1
ATOM 1585 C CA . PHE A 1 198 ? -8.957 -9.070 2.139 1.00 96.44 198 PHE A CA 1
ATOM 1586 C C . PHE A 1 198 ? -9.909 -9.972 1.337 1.00 96.44 198 PHE A C 1
ATOM 1588 O O . PHE A 1 198 ? -9.697 -10.218 0.149 1.00 96.44 198 PHE A O 1
ATOM 1595 N N . GLY A 1 199 ? -10.996 -10.433 1.963 1.00 93.31 199 GLY A N 1
ATOM 1596 C CA . GLY A 1 199 ? -12.061 -11.185 1.310 1.00 93.31 199 GLY A CA 1
ATOM 1597 C C . GLY A 1 199 ? -11.586 -12.508 0.699 1.00 93.31 199 GLY A C 1
ATOM 1598 O O . GLY A 1 199 ? -10.790 -13.246 1.282 1.00 93.31 199 GLY A O 1
ATOM 1599 N N . ARG A 1 200 ? -12.135 -12.834 -0.481 1.00 94.00 200 ARG A N 1
ATOM 1600 C CA . ARG A 1 200 ? -11.823 -14.065 -1.240 1.00 94.00 200 ARG A CA 1
ATOM 1601 C C . ARG A 1 200 ? -10.780 -13.868 -2.342 1.00 94.00 200 ARG A C 1
ATOM 1603 O O . ARG A 1 200 ? -10.385 -14.839 -2.972 1.00 94.00 200 ARG A O 1
ATOM 1610 N N . ARG A 1 201 ? -10.428 -12.619 -2.649 1.00 95.94 201 ARG A N 1
ATOM 1611 C CA . ARG A 1 201 ? -9.491 -12.241 -3.715 1.00 95.94 201 ARG A CA 1
ATOM 1612 C C . ARG A 1 201 ? -8.819 -10.946 -3.317 1.00 95.94 201 ARG A C 1
ATOM 1614 O O . ARG A 1 201 ? -9.536 -10.030 -2.909 1.00 95.94 201 ARG A O 1
ATOM 1621 N N . MET A 1 202 ? -7.515 -10.845 -3.550 1.00 98.00 202 MET A N 1
ATOM 1622 C CA . MET A 1 202 ? -6.713 -9.676 -3.201 1.00 98.00 202 MET A CA 1
ATOM 1623 C C . MET A 1 202 ? -7.431 -8.378 -3.604 1.00 98.00 202 MET A C 1
ATOM 1625 O O . MET A 1 202 ? -7.840 -8.258 -4.766 1.00 98.00 202 MET A O 1
ATOM 1629 N N . PRO A 1 203 ? -7.673 -7.424 -2.690 1.00 98.19 203 PRO A N 1
ATOM 1630 C CA . PRO A 1 203 ? -8.323 -6.170 -3.047 1.00 98.19 203 PRO A CA 1
ATOM 1631 C C . PRO A 1 203 ? -7.505 -5.398 -4.087 1.00 98.19 203 PRO A C 1
ATOM 1633 O O . PRO A 1 203 ? -6.284 -5.294 -3.984 1.00 98.19 203 PRO A O 1
ATOM 1636 N N . VAL A 1 204 ? -8.183 -4.829 -5.086 1.00 98.25 204 VAL A N 1
ATOM 1637 C CA . VAL A 1 204 ? -7.543 -3.975 -6.105 1.00 98.25 204 VAL A CA 1
ATOM 1638 C C . VAL A 1 204 ? -6.761 -2.812 -5.464 1.00 98.25 204 VAL A C 1
ATOM 1640 O O . V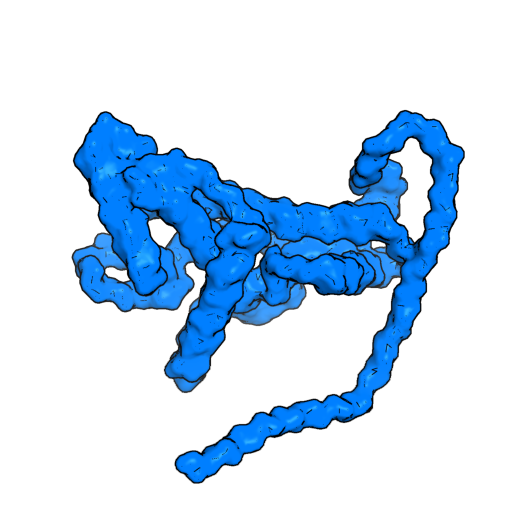AL A 1 204 ? -5.635 -2.570 -5.902 1.00 98.25 204 VAL A O 1
ATOM 1643 N N . PRO A 1 205 ? -7.255 -2.169 -4.382 1.00 98.56 205 PRO A N 1
ATOM 1644 C CA . PRO A 1 205 ? -6.497 -1.159 -3.642 1.00 98.56 205 PRO A CA 1
ATOM 1645 C C . PRO A 1 205 ? -5.129 -1.615 -3.127 1.00 98.56 205 PRO A C 1
ATOM 1647 O O . PRO A 1 205 ? -4.194 -0.817 -3.164 1.00 98.56 205 PRO A O 1
ATOM 1650 N N . VAL A 1 206 ? -4.981 -2.880 -2.718 1.00 98.56 206 VAL A N 1
ATOM 1651 C CA . VAL A 1 206 ? -3.695 -3.425 -2.249 1.00 98.56 206 VAL A CA 1
ATOM 1652 C C . VAL A 1 206 ? -2.709 -3.512 -3.410 1.00 98.56 206 VAL A C 1
ATOM 1654 O O . VAL A 1 206 ? -1.580 -3.039 -3.299 1.00 98.56 206 VAL A O 1
ATOM 1657 N N . ILE A 1 207 ? -3.153 -4.045 -4.553 1.00 98.56 207 ILE A N 1
ATOM 1658 C CA . ILE A 1 207 ? -2.321 -4.174 -5.758 1.00 98.56 207 ILE A CA 1
ATOM 1659 C C . ILE A 1 207 ? -1.881 -2.789 -6.241 1.00 98.56 207 ILE A C 1
ATOM 1661 O O . ILE A 1 207 ? -0.691 -2.561 -6.449 1.00 98.56 207 ILE A O 1
ATOM 1665 N N . ALA A 1 208 ? -2.811 -1.836 -6.344 1.00 98.69 208 ALA A N 1
ATOM 1666 C CA . ALA A 1 208 ? -2.493 -0.459 -6.718 1.00 98.69 208 ALA A CA 1
ATOM 1667 C C . ALA A 1 208 ? -1.485 0.177 -5.751 1.00 98.69 208 ALA A C 1
ATOM 1669 O O . ALA A 1 208 ? -0.552 0.857 -6.182 1.00 98.69 208 ALA A O 1
ATOM 1670 N N . LEU A 1 209 ? -1.625 -0.067 -4.444 1.00 98.56 209 LEU A N 1
ATOM 1671 C CA . LEU A 1 209 ? -0.722 0.475 -3.435 1.00 98.56 209 LEU A CA 1
ATOM 1672 C C . LEU A 1 209 ? 0.696 -0.104 -3.572 1.00 98.56 209 LEU A C 1
ATOM 1674 O O . LEU A 1 209 ? 1.666 0.654 -3.513 1.00 98.56 209 LEU A O 1
ATOM 1678 N N . VAL A 1 210 ? 0.819 -1.410 -3.829 1.00 98.69 210 VAL A N 1
ATOM 1679 C CA . VAL A 1 210 ? 2.103 -2.081 -4.098 1.00 98.69 210 VAL A CA 1
ATOM 1680 C C . VAL A 1 210 ? 2.755 -1.542 -5.371 1.00 98.69 210 VAL A C 1
ATOM 1682 O O . VAL A 1 210 ? 3.923 -1.158 -5.334 1.00 98.69 210 VAL A O 1
ATOM 1685 N N . LEU A 1 211 ? 2.007 -1.422 -6.473 1.00 98.69 211 LEU A N 1
ATOM 1686 C CA . LEU A 1 211 ? 2.512 -0.840 -7.725 1.00 98.69 211 LEU A CA 1
ATOM 1687 C C . LEU A 1 211 ? 3.007 0.595 -7.519 1.00 98.69 211 LEU A C 1
ATOM 1689 O O . LEU A 1 211 ? 4.080 0.965 -7.995 1.00 98.69 211 LEU A O 1
ATOM 1693 N N . THR A 1 212 ? 2.269 1.385 -6.738 1.00 98.62 212 THR A N 1
ATOM 1694 C CA . THR A 1 212 ? 2.655 2.759 -6.397 1.00 98.62 212 THR A CA 1
ATOM 1695 C C . THR A 1 212 ? 3.946 2.794 -5.574 1.00 98.62 212 THR A C 1
ATOM 1697 O O . THR A 1 212 ? 4.787 3.665 -5.795 1.00 98.62 212 THR A O 1
ATOM 1700 N N . ALA A 1 213 ? 4.135 1.856 -4.641 1.00 98.56 213 ALA A N 1
ATOM 1701 C CA . ALA A 1 213 ? 5.361 1.754 -3.851 1.00 98.56 213 ALA A CA 1
ATOM 1702 C C . ALA A 1 213 ? 6.568 1.344 -4.712 1.00 98.56 213 ALA A C 1
ATOM 1704 O O . ALA A 1 213 ? 7.630 1.954 -4.593 1.00 98.56 213 ALA A O 1
ATOM 1705 N N . ILE A 1 214 ? 6.397 0.388 -5.634 1.00 98.50 214 ILE A N 1
ATOM 1706 C CA . ILE A 1 214 ? 7.435 0.016 -6.609 1.00 98.50 214 ILE A CA 1
ATOM 1707 C C . ILE A 1 214 ? 7.794 1.226 -7.475 1.00 98.50 214 ILE A C 1
ATOM 1709 O O . ILE A 1 214 ? 8.969 1.570 -7.601 1.00 98.50 214 ILE A O 1
ATOM 1713 N N . GLN A 1 215 ? 6.791 1.927 -8.013 1.00 98.44 215 GLN A N 1
ATOM 1714 C CA . GLN A 1 215 ? 7.007 3.146 -8.787 1.00 98.44 215 GLN A CA 1
ATOM 1715 C C . GLN A 1 215 ? 7.733 4.218 -7.970 1.00 98.44 215 GLN A C 1
ATOM 1717 O O . GLN A 1 215 ? 8.607 4.890 -8.507 1.00 98.44 215 GLN A O 1
ATOM 1722 N N . ASN A 1 216 ? 7.408 4.373 -6.681 1.00 98.38 216 ASN A N 1
ATOM 1723 C CA . ASN A 1 216 ? 8.100 5.319 -5.814 1.00 98.38 216 ASN A CA 1
ATOM 1724 C C . ASN A 1 216 ? 9.589 5.006 -5.705 1.00 98.38 216 ASN A C 1
ATOM 1726 O O . ASN A 1 216 ? 10.386 5.915 -5.901 1.00 98.38 216 ASN A O 1
ATOM 1730 N N . VAL A 1 217 ? 9.954 3.749 -5.446 1.00 98.12 217 VAL A N 1
ATOM 1731 C CA . VAL A 1 217 ? 11.362 3.338 -5.362 1.00 98.12 217 VAL A CA 1
ATOM 1732 C C . VAL A 1 217 ? 12.061 3.527 -6.706 1.00 98.12 217 VAL A C 1
ATOM 1734 O O . VAL A 1 217 ? 13.148 4.086 -6.751 1.00 98.12 217 VAL A O 1
ATOM 1737 N N . LEU A 1 218 ? 11.439 3.144 -7.822 1.00 98.19 218 LEU A N 1
ATOM 1738 C CA . LEU A 1 218 ? 12.023 3.377 -9.148 1.00 98.19 218 LEU A CA 1
ATOM 1739 C C . LEU A 1 218 ? 12.211 4.872 -9.441 1.00 98.19 218 LEU A C 1
ATOM 1741 O O . LEU A 1 218 ? 13.214 5.265 -10.032 1.00 98.19 218 LEU A O 1
ATOM 1745 N N . ASP A 1 219 ? 11.289 5.720 -8.984 1.00 98.19 219 ASP A N 1
ATOM 1746 C CA . ASP A 1 219 ? 11.432 7.167 -9.089 1.00 98.19 219 ASP A CA 1
ATOM 1747 C C . ASP A 1 219 ? 12.637 7.690 -8.281 1.00 98.19 219 ASP A C 1
ATOM 1749 O O . ASP A 1 219 ? 13.307 8.606 -8.760 1.00 98.19 219 ASP A O 1
ATOM 1753 N N . GLU A 1 220 ? 12.966 7.083 -7.127 1.00 97.88 220 GLU A N 1
ATOM 1754 C CA . GLU A 1 220 ? 14.183 7.393 -6.344 1.00 97.88 220 GLU A CA 1
ATOM 1755 C C . GLU A 1 220 ? 15.466 7.140 -7.146 1.00 97.88 220 GLU A C 1
ATOM 1757 O O . GLU A 1 220 ? 16.475 7.791 -6.903 1.00 97.88 220 GLU A O 1
ATOM 1762 N N . TRP A 1 221 ? 15.432 6.229 -8.120 1.00 98.00 221 TRP A N 1
ATOM 1763 C CA . TRP A 1 221 ? 16.589 5.813 -8.916 1.00 98.00 221 TRP A CA 1
ATOM 1764 C C . TRP A 1 221 ? 16.644 6.436 -10.320 1.00 98.00 221 TRP A C 1
ATOM 1766 O O . TRP A 1 221 ? 17.508 6.080 -11.127 1.00 98.00 221 TRP A O 1
ATOM 1776 N N . ARG A 1 222 ? 15.763 7.396 -10.640 1.00 96.62 222 ARG A N 1
ATOM 1777 C CA . ARG A 1 222 ? 15.666 8.013 -11.982 1.00 96.62 222 ARG A CA 1
ATOM 1778 C C . ARG A 1 222 ? 16.965 8.614 -12.510 1.00 96.62 222 ARG A C 1
ATOM 1780 O O . ARG A 1 222 ? 17.161 8.654 -13.722 1.00 96.62 222 ARG A O 1
ATOM 1787 N N . THR A 1 223 ? 17.837 9.104 -11.634 1.00 95.69 223 THR A N 1
ATOM 1788 C CA . THR A 1 223 ? 19.113 9.735 -12.011 1.00 95.69 223 THR A CA 1
ATOM 1789 C C . THR A 1 223 ? 20.269 8.735 -12.122 1.00 95.69 223 THR A C 1
ATOM 1791 O O . THR A 1 223 ? 21.365 9.111 -12.552 1.00 95.69 223 THR A O 1
ATOM 1794 N N . GLY A 1 224 ? 20.016 7.452 -11.830 1.00 94.00 224 GLY A N 1
ATOM 1795 C CA . GLY A 1 224 ? 21.013 6.376 -11.776 1.00 94.00 224 GLY A CA 1
ATOM 1796 C C . GLY A 1 224 ? 21.674 6.234 -10.407 1.00 94.00 224 GLY A C 1
ATOM 1797 O O . GLY A 1 224 ? 22.478 5.330 -10.203 1.00 94.00 224 GLY A O 1
ATOM 1798 N N . GLU A 1 225 ? 21.310 7.113 -9.478 1.00 93.75 225 GLU A N 1
ATOM 1799 C CA . GLU A 1 225 ? 21.675 7.099 -8.068 1.00 93.75 225 GLU A CA 1
ATOM 1800 C C . GLU A 1 225 ? 20.412 7.290 -7.242 1.00 93.75 225 GLU A C 1
ATOM 1802 O O . GLU A 1 225 ? 19.464 7.939 -7.688 1.00 93.75 225 GLU A O 1
ATOM 1807 N N . ARG A 1 226 ? 20.404 6.737 -6.030 1.00 95.06 226 ARG A N 1
ATOM 1808 C CA . ARG A 1 226 ? 19.246 6.836 -5.152 1.00 95.06 226 ARG A CA 1
ATOM 1809 C C . ARG A 1 226 ? 19.103 8.238 -4.571 1.00 95.06 226 ARG A C 1
ATOM 1811 O O . ARG A 1 226 ? 20.002 8.731 -3.893 1.00 95.06 226 ARG A O 1
ATOM 1818 N N . GLN A 1 227 ? 17.921 8.813 -4.730 1.00 95.56 227 GLN A N 1
ATOM 1819 C CA . GLN A 1 227 ? 17.489 10.051 -4.092 1.00 95.56 227 GLN A CA 1
ATOM 1820 C C . GLN A 1 227 ? 16.209 9.774 -3.306 1.00 95.56 227 GLN A C 1
ATOM 1822 O O . GLN A 1 227 ? 15.244 9.268 -3.868 1.00 95.56 227 GLN A O 1
ATOM 1827 N N . ASP A 1 228 ? 16.184 10.072 -2.004 1.00 94.12 228 ASP A N 1
ATOM 1828 C CA . ASP A 1 228 ? 14.994 9.793 -1.191 1.00 94.12 228 ASP A CA 1
ATOM 1829 C C . ASP A 1 228 ? 13.810 10.661 -1.644 1.00 94.12 228 ASP A C 1
ATOM 1831 O O . ASP A 1 228 ? 13.892 11.890 -1.677 1.00 94.12 228 ASP A O 1
ATOM 1835 N N . ILE A 1 229 ? 12.693 10.014 -1.983 1.00 95.06 229 ILE A N 1
ATOM 1836 C CA . ILE A 1 229 ? 11.453 10.689 -2.377 1.00 95.06 229 ILE A CA 1
ATOM 1837 C C . ILE A 1 229 ? 10.349 10.297 -1.405 1.00 95.06 229 ILE A C 1
ATOM 1839 O O . ILE A 1 229 ? 9.980 9.129 -1.288 1.00 95.06 229 ILE A O 1
ATOM 1843 N N . ALA A 1 230 ? 9.747 11.277 -0.733 1.00 93.56 230 ALA A N 1
ATOM 1844 C CA . ALA A 1 230 ? 8.693 11.024 0.244 1.00 93.56 230 ALA A CA 1
ATOM 1845 C C . ALA A 1 230 ? 7.484 10.274 -0.357 1.00 93.56 230 ALA A C 1
ATOM 1847 O O . ALA A 1 230 ? 6.823 10.764 -1.276 1.00 93.56 230 ALA A O 1
ATOM 1848 N N . PHE A 1 231 ? 7.114 9.137 0.245 1.00 95.06 231 PHE A N 1
ATOM 1849 C CA . PHE A 1 231 ? 5.903 8.384 -0.108 1.00 95.06 231 PHE A CA 1
ATOM 1850 C C . PHE A 1 231 ? 4.669 8.953 0.607 1.00 95.06 231 PHE A C 1
ATOM 1852 O O . PHE A 1 231 ? 4.030 8.331 1.458 1.00 95.06 231 PHE A O 1
ATOM 1859 N N . SER A 1 232 ? 4.376 10.216 0.305 1.00 93.19 232 SER A N 1
ATOM 1860 C CA . SER A 1 232 ? 3.306 10.983 0.937 1.00 93.19 232 SER A CA 1
ATOM 1861 C C . SER A 1 232 ? 2.115 11.190 0.006 1.00 93.19 232 SER A C 1
ATOM 1863 O O . SER A 1 232 ? 2.231 11.104 -1.217 1.00 93.19 232 SER A O 1
ATOM 1865 N N . LYS A 1 233 ? 0.960 11.525 0.597 1.00 93.12 233 LYS A N 1
ATOM 1866 C CA . LYS A 1 233 ? -0.274 11.846 -0.140 1.00 93.12 233 LYS A CA 1
ATOM 1867 C C . LYS A 1 233 ? -0.038 12.898 -1.225 1.00 93.12 233 LYS A C 1
ATOM 1869 O O . LYS A 1 233 ? -0.489 12.720 -2.348 1.00 93.12 233 LYS A O 1
ATOM 1874 N N . LYS A 1 234 ? 0.731 13.944 -0.903 1.00 94.06 234 LYS A N 1
ATOM 1875 C CA . LYS A 1 234 ? 1.071 15.034 -1.829 1.00 94.06 234 LYS A CA 1
ATOM 1876 C C . LYS A 1 234 ? 1.749 14.538 -3.113 1.00 94.06 234 LYS A C 1
ATOM 1878 O O . LYS A 1 234 ? 1.470 15.079 -4.173 1.00 94.06 234 LYS A O 1
ATOM 1883 N N . HIS A 1 235 ? 2.627 13.539 -3.021 1.00 94.50 235 HIS A N 1
ATOM 1884 C CA . HIS A 1 235 ? 3.454 13.107 -4.153 1.00 94.50 235 HIS A CA 1
ATOM 1885 C C . HIS A 1 235 ? 2.894 11.886 -4.893 1.00 94.50 235 HIS A C 1
ATOM 1887 O O . HIS A 1 235 ? 3.110 11.767 -6.097 1.00 94.50 235 HIS A O 1
ATOM 1893 N N . TYR A 1 236 ? 2.198 10.981 -4.195 1.00 97.44 236 TYR A N 1
ATOM 1894 C CA . TYR A 1 236 ? 1.837 9.669 -4.749 1.00 97.44 236 TYR A CA 1
ATOM 1895 C C . TYR A 1 236 ? 0.344 9.356 -4.793 1.00 97.44 236 TYR A C 1
ATOM 1897 O O . TYR A 1 236 ? -0.012 8.362 -5.415 1.00 97.44 236 TYR A O 1
ATOM 1905 N N . LYS A 1 237 ? -0.542 10.211 -4.255 1.00 97.56 237 LYS A N 1
ATOM 1906 C CA . LYS A 1 237 ? -1.993 9.990 -4.391 1.00 97.56 237 LYS A CA 1
ATOM 1907 C C . LYS A 1 237 ? -2.416 9.886 -5.860 1.00 97.56 237 LYS A C 1
ATOM 1909 O O . LYS A 1 237 ? -3.066 8.923 -6.229 1.00 97.56 237 LYS A O 1
ATOM 1914 N N . ALA A 1 238 ? -2.004 10.838 -6.699 1.00 98.19 238 ALA A N 1
ATOM 1915 C CA . ALA A 1 238 ? -2.397 10.850 -8.110 1.00 98.19 238 ALA A CA 1
ATOM 1916 C C . ALA A 1 238 ? -1.898 9.611 -8.876 1.00 98.19 238 ALA A C 1
ATOM 1918 O O . ALA A 1 238 ? -2.621 9.064 -9.698 1.00 98.19 238 ALA A O 1
ATOM 1919 N N . LYS A 1 239 ? -0.682 9.135 -8.574 1.00 98.12 239 LYS A N 1
ATOM 1920 C CA . LYS A 1 239 ? -0.134 7.904 -9.167 1.00 98.12 239 LYS A CA 1
ATOM 1921 C C . LYS A 1 239 ? -0.888 6.664 -8.695 1.00 98.12 239 LYS A C 1
ATOM 1923 O O . LYS A 1 239 ? -1.155 5.776 -9.489 1.00 98.12 239 LYS A O 1
ATOM 1928 N N . TYR A 1 240 ? -1.252 6.617 -7.418 1.00 98.56 240 TYR A N 1
ATOM 1929 C CA . TYR A 1 240 ? -2.077 5.543 -6.878 1.00 98.56 240 TYR A CA 1
ATOM 1930 C C . TYR A 1 240 ? -3.467 5.494 -7.516 1.00 98.56 240 TYR A C 1
ATOM 1932 O O . TYR A 1 240 ? -3.907 4.422 -7.920 1.00 98.56 240 TYR A O 1
ATOM 1940 N N . ASP A 1 241 ? -4.123 6.647 -7.659 1.00 98.56 241 ASP A N 1
ATOM 1941 C CA . ASP A 1 241 ? -5.419 6.741 -8.337 1.00 98.56 241 ASP A CA 1
ATOM 1942 C C . ASP A 1 241 ? -5.299 6.295 -9.806 1.00 98.56 241 ASP A C 1
ATOM 1944 O O . ASP A 1 241 ? -6.130 5.531 -10.287 1.00 98.56 241 ASP A O 1
ATOM 1948 N N . GLN A 1 242 ? -4.212 6.668 -10.492 1.00 98.25 242 GLN A N 1
ATOM 1949 C CA . GLN A 1 242 ? -3.925 6.180 -11.843 1.00 98.25 242 GLN A CA 1
ATOM 1950 C C . GLN A 1 242 ? -3.781 4.646 -11.890 1.00 98.25 242 GLN A C 1
ATOM 1952 O O . GLN A 1 242 ? -4.336 4.016 -12.786 1.00 98.25 242 GLN A O 1
ATOM 1957 N N . HIS A 1 243 ? -3.085 4.026 -10.930 1.00 98.56 243 HIS A N 1
ATOM 1958 C CA . HIS A 1 243 ? -2.974 2.559 -10.862 1.00 98.56 243 HIS A CA 1
ATOM 1959 C C . HIS A 1 243 ? -4.321 1.878 -10.631 1.00 98.56 243 HIS A C 1
ATOM 1961 O O . HIS A 1 243 ? -4.576 0.826 -11.218 1.00 98.56 243 HIS A O 1
ATOM 1967 N N . LEU A 1 244 ? -5.191 2.465 -9.802 1.00 98.25 244 LEU A N 1
ATOM 1968 C CA . LEU A 1 244 ? -6.562 1.979 -9.623 1.00 98.25 244 LEU A CA 1
ATOM 1969 C C . LEU A 1 244 ? -7.326 2.006 -10.951 1.00 98.25 244 LEU A C 1
ATOM 1971 O O . LEU A 1 244 ? -7.855 0.977 -11.370 1.00 98.25 244 LEU A O 1
ATOM 1975 N N . GLU A 1 245 ? -7.320 3.148 -11.642 1.00 98.00 245 GLU A N 1
ATOM 1976 C CA . GLU A 1 245 ? -7.991 3.311 -12.936 1.00 98.00 245 GLU A CA 1
ATOM 1977 C C . GLU A 1 245 ? -7.441 2.347 -14.000 1.00 98.00 245 GLU A C 1
ATOM 1979 O O . GLU A 1 245 ? -8.196 1.780 -14.793 1.00 98.00 245 GLU A O 1
ATOM 1984 N N . GLU A 1 246 ? -6.125 2.125 -14.030 1.00 97.00 246 GLU A N 1
ATOM 1985 C CA . GLU A 1 246 ? -5.480 1.199 -14.963 1.00 97.00 246 GLU A CA 1
ATOM 1986 C C . GLU A 1 246 ? -5.861 -0.261 -14.684 1.00 97.00 246 GLU A C 1
ATOM 1988 O O . GLU A 1 246 ? -6.185 -0.991 -15.628 1.00 97.00 246 GLU A O 1
ATOM 1993 N N . LEU A 1 247 ? -5.899 -0.676 -13.412 1.00 97.69 247 LEU A N 1
ATOM 1994 C CA . LEU A 1 247 ? -6.350 -2.010 -13.002 1.00 97.69 247 LEU A CA 1
ATOM 1995 C C . LEU A 1 247 ? -7.835 -2.232 -13.323 1.00 97.69 247 LEU A C 1
ATOM 1997 O O . LEU A 1 247 ? -8.200 -3.296 -13.827 1.00 97.69 247 LEU A O 1
ATOM 2001 N N . GLU A 1 248 ? -8.692 -1.238 -13.091 1.00 96.25 248 GLU A N 1
ATOM 2002 C CA . GLU A 1 248 ? -10.115 -1.295 -13.451 1.00 96.25 248 GLU A CA 1
ATOM 2003 C C . GLU A 1 248 ? -10.306 -1.375 -14.968 1.00 96.25 248 GLU A C 1
ATOM 2005 O O . GLU A 1 248 ? -11.014 -2.244 -15.479 1.00 96.25 248 GLU A O 1
ATOM 2010 N N . ARG A 1 249 ? -9.588 -0.545 -15.726 1.00 96.44 249 ARG A N 1
ATOM 2011 C CA . ARG A 1 249 ? -9.619 -0.587 -17.190 1.00 96.44 249 ARG A CA 1
ATOM 2012 C C . ARG A 1 249 ? -9.121 -1.924 -17.733 1.00 96.44 249 ARG A C 1
ATOM 2014 O O . ARG A 1 249 ? -9.647 -2.419 -18.735 1.00 96.44 249 ARG A O 1
ATOM 2021 N N . PHE A 1 250 ? -8.096 -2.500 -17.110 1.00 95.94 250 PHE A N 1
ATOM 2022 C CA . PHE A 1 250 ? -7.601 -3.830 -17.442 1.00 95.94 250 PHE A CA 1
ATOM 2023 C C . PHE A 1 250 ? -8.652 -4.900 -17.138 1.00 95.94 250 PHE A C 1
ATOM 2025 O O . PHE A 1 250 ? -8.904 -5.757 -17.990 1.00 95.94 250 PHE A O 1
ATOM 2032 N N . HIS A 1 251 ? -9.319 -4.817 -15.982 1.00 95.50 251 HIS A N 1
ATOM 2033 C CA . HIS A 1 251 ? -10.428 -5.699 -15.631 1.00 95.50 251 HIS A CA 1
ATOM 2034 C C . HIS A 1 251 ? -11.523 -5.672 -16.692 1.00 95.50 251 HIS A C 1
ATOM 2036 O O . HIS A 1 251 ? -11.910 -6.725 -17.191 1.00 95.50 251 HIS A O 1
ATOM 2042 N N . ASP A 1 252 ? -11.977 -4.482 -17.079 1.00 96.19 252 ASP A N 1
ATOM 2043 C CA . ASP A 1 252 ? -13.073 -4.320 -18.030 1.00 96.19 252 ASP A CA 1
ATOM 2044 C C . ASP A 1 252 ? -12.723 -4.893 -19.405 1.00 96.19 252 ASP A C 1
ATOM 2046 O O . ASP A 1 252 ? -13.505 -5.644 -19.994 1.00 96.19 252 ASP A O 1
ATOM 2050 N N . LYS A 1 253 ? -11.510 -4.614 -19.900 1.00 95.56 253 LYS A N 1
ATOM 2051 C CA . LYS A 1 253 ? -11.031 -5.126 -21.195 1.00 95.56 253 LYS A CA 1
ATOM 2052 C C . LYS A 1 253 ? -10.826 -6.640 -21.206 1.00 95.56 253 LYS A C 1
ATOM 2054 O O . LYS A 1 253 ? -10.983 -7.273 -22.249 1.00 95.56 253 LYS A O 1
ATOM 2059 N N . THR A 1 254 ? -10.469 -7.225 -20.065 1.00 94.88 254 THR A N 1
ATOM 2060 C CA . THR A 1 254 ? -10.172 -8.661 -19.933 1.00 94.88 254 THR A CA 1
ATOM 2061 C C . THR A 1 254 ? -11.286 -9.446 -19.248 1.00 94.88 254 THR A C 1
ATOM 2063 O O . THR A 1 254 ? -11.136 -10.643 -19.000 1.00 94.88 254 THR A O 1
ATOM 2066 N N . ARG A 1 255 ? -12.438 -8.815 -18.989 1.00 93.94 255 ARG A N 1
ATOM 2067 C CA . ARG A 1 255 ? -13.524 -9.367 -18.169 1.00 93.94 255 ARG A CA 1
ATOM 2068 C C . ARG A 1 255 ? -13.981 -10.747 -18.627 1.00 93.94 255 ARG A C 1
ATOM 2070 O O . ARG A 1 255 ? -14.180 -11.621 -17.789 1.00 93.94 255 ARG A O 1
ATOM 2077 N N . ARG A 1 256 ? -14.098 -10.952 -19.945 1.00 95.06 256 ARG A N 1
ATOM 2078 C CA . ARG A 1 256 ? -14.499 -12.236 -20.553 1.00 95.06 256 ARG A CA 1
ATOM 2079 C C . ARG A 1 256 ? -13.540 -13.388 -20.247 1.00 95.06 256 ARG A C 1
ATOM 2081 O O . ARG A 1 256 ? -13.964 -14.532 -20.223 1.00 95.06 256 ARG A O 1
ATOM 2088 N N . TYR A 1 257 ? -12.271 -13.072 -20.017 1.00 95.19 257 TYR A N 1
ATOM 2089 C CA . TYR A 1 257 ? -11.219 -14.040 -19.723 1.00 95.19 257 TYR A CA 1
ATOM 2090 C C . TYR A 1 257 ? -10.979 -14.197 -18.220 1.00 95.19 257 TYR A C 1
ATOM 2092 O O . TYR A 1 257 ? -10.303 -15.125 -17.801 1.00 95.19 257 TYR A O 1
ATOM 2100 N N . GLY A 1 258 ? -11.501 -13.282 -17.397 1.00 94.50 258 GLY A N 1
ATOM 2101 C CA . GLY A 1 258 ? -11.333 -13.340 -15.948 1.00 94.50 258 GLY A CA 1
ATOM 2102 C C . GLY A 1 258 ? -9.894 -13.129 -15.465 1.00 94.50 258 GLY A C 1
ATOM 2103 O O . GLY A 1 258 ? -9.627 -13.433 -14.310 1.00 94.50 258 GLY A O 1
ATOM 2104 N N . ILE A 1 259 ? -8.998 -12.568 -16.289 1.00 94.81 259 ILE A N 1
ATOM 2105 C CA . ILE A 1 259 ? -7.548 -12.498 -16.008 1.00 94.81 259 ILE A CA 1
ATOM 2106 C C . ILE A 1 259 ? -7.255 -11.813 -14.671 1.00 94.81 259 ILE A C 1
ATOM 2108 O O . ILE A 1 259 ? -6.680 -12.432 -13.784 1.00 94.81 259 ILE A O 1
ATOM 2112 N N . LEU A 1 260 ? -7.726 -10.573 -14.459 1.00 95.75 260 LEU A N 1
ATOM 2113 C CA . LEU A 1 260 ? -7.491 -9.889 -13.177 1.00 95.75 260 LEU A CA 1
ATOM 2114 C C . LEU A 1 260 ? -8.116 -10.644 -11.994 1.00 95.75 260 LEU A C 1
ATOM 2116 O O . LEU A 1 260 ? -7.628 -10.574 -10.871 1.00 95.75 260 LEU A O 1
ATOM 2120 N N . ARG A 1 261 ? -9.219 -11.361 -12.225 1.00 95.75 261 ARG A N 1
ATOM 2121 C CA . ARG A 1 261 ? -9.832 -12.186 -11.186 1.00 95.75 261 ARG A CA 1
ATOM 2122 C C . ARG A 1 261 ? -8.911 -13.353 -10.799 1.00 95.75 261 ARG A C 1
ATOM 2124 O O . ARG A 1 261 ? -8.833 -13.607 -9.603 1.00 95.75 261 ARG A O 1
ATOM 2131 N N . THR A 1 262 ? -8.264 -14.013 -11.760 1.00 96.50 262 THR A N 1
ATOM 2132 C CA . THR A 1 262 ? -7.280 -15.080 -11.516 1.00 96.50 262 THR A CA 1
ATOM 2133 C C . THR A 1 262 ? -6.066 -14.523 -10.783 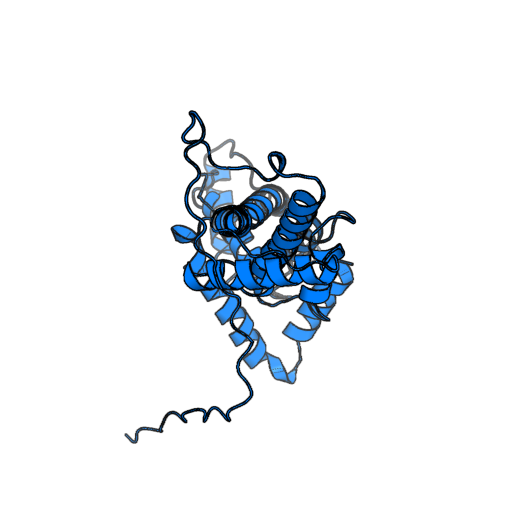1.00 96.50 262 THR A C 1
ATOM 2135 O O . THR A 1 262 ? -5.835 -14.933 -9.656 1.00 96.50 262 THR A O 1
ATOM 2138 N N . ILE A 1 263 ? -5.443 -13.453 -11.295 1.00 96.50 263 ILE A N 1
ATOM 2139 C CA . ILE A 1 263 ? -4.305 -12.782 -10.635 1.00 96.50 263 ILE A CA 1
ATOM 2140 C C . ILE A 1 263 ? -4.622 -12.454 -9.170 1.00 96.50 263 ILE A C 1
ATOM 2142 O O . ILE A 1 263 ? -3.852 -12.752 -8.268 1.00 96.50 263 ILE A O 1
ATOM 2146 N N . ARG A 1 264 ? -5.789 -11.861 -8.886 1.00 97.56 264 ARG A N 1
ATOM 2147 C CA . ARG A 1 264 ? -6.178 -11.521 -7.507 1.00 97.56 264 ARG A CA 1
ATOM 2148 C C . ARG A 1 264 ? -6.427 -12.742 -6.619 1.00 97.56 264 ARG A C 1
ATOM 2150 O O . ARG A 1 264 ? -6.305 -12.622 -5.401 1.00 97.56 264 ARG A O 1
ATOM 2157 N N . SER A 1 265 ? -6.890 -13.849 -7.192 1.00 97.19 265 SER A N 1
ATOM 2158 C CA . SER A 1 265 ? -7.049 -15.113 -6.472 1.00 97.19 265 SER A CA 1
ATOM 2159 C C . SER A 1 265 ? -5.676 -15.681 -6.133 1.00 97.19 265 SER A C 1
ATOM 2161 O O . SER A 1 265 ? -5.407 -15.884 -4.953 1.00 97.19 265 SER A O 1
ATOM 2163 N N . ASP A 1 266 ? -4.799 -15.786 -7.126 1.00 96.62 266 ASP A N 1
ATOM 2164 C CA . ASP A 1 266 ? -3.452 -16.333 -6.978 1.00 96.62 266 ASP A CA 1
ATOM 2165 C C . ASP A 1 266 ? -2.637 -15.509 -5.976 1.00 96.62 266 ASP A C 1
ATOM 2167 O O . ASP A 1 266 ? -2.038 -16.073 -5.066 1.00 96.62 266 ASP A O 1
ATOM 2171 N N . LEU A 1 267 ? -2.697 -14.173 -6.058 1.00 97.50 267 LEU A N 1
ATOM 2172 C CA . LEU A 1 267 ? -1.993 -13.284 -5.129 1.00 97.50 267 LEU A CA 1
ATOM 2173 C C . LEU A 1 267 ? -2.393 -13.496 -3.665 1.00 97.50 267 LEU A C 1
ATOM 2175 O O . LEU A 1 267 ? -1.560 -13.346 -2.774 1.00 97.50 267 LEU A O 1
ATOM 2179 N N . LEU A 1 268 ? -3.675 -13.777 -3.406 1.00 96.62 268 LEU A N 1
ATOM 2180 C CA . LEU A 1 268 ? -4.170 -13.997 -2.046 1.00 96.62 268 LEU A CA 1
ATOM 2181 C C . LEU A 1 268 ? -3.909 -15.427 -1.567 1.00 96.62 268 LEU A C 1
ATOM 2183 O O . LEU A 1 268 ? -3.683 -15.619 -0.378 1.00 96.62 268 LEU A O 1
ATOM 2187 N N . GLU A 1 269 ? -3.957 -16.409 -2.466 1.00 96.00 269 GLU A N 1
ATOM 2188 C CA . GLU A 1 269 ? -3.651 -17.807 -2.157 1.00 96.00 269 GLU A CA 1
ATOM 2189 C C . GLU A 1 269 ? -2.179 -17.979 -1.783 1.00 96.00 269 GLU A C 1
ATOM 2191 O O . GLU A 1 269 ? -1.899 -18.504 -0.719 1.00 96.00 269 GLU A O 1
ATOM 2196 N N . HIS A 1 270 ? -1.252 -17.427 -2.570 1.00 94.69 270 HIS A N 1
ATOM 2197 C CA . HIS A 1 270 ? 0.190 -17.486 -2.288 1.00 94.69 270 HIS A CA 1
ATOM 2198 C C . HIS A 1 270 ? 0.650 -16.553 -1.154 1.00 94.69 270 HIS A C 1
ATOM 2200 O O . HIS A 1 270 ? 1.832 -16.542 -0.795 1.00 94.69 270 HIS A O 1
ATOM 2206 N N . ALA A 1 271 ? -0.253 -15.719 -0.635 1.00 91.81 271 ALA A N 1
ATOM 2207 C CA . ALA A 1 271 ? 0.011 -14.893 0.535 1.00 91.81 271 ALA A CA 1
ATOM 2208 C C . ALA A 1 271 ? -0.390 -15.573 1.848 1.00 91.81 271 ALA A C 1
ATOM 2210 O O . ALA A 1 271 ? 0.127 -15.181 2.887 1.00 91.81 271 ALA A O 1
ATOM 2211 N N . ARG A 1 272 ? -1.312 -16.540 1.813 1.00 83.25 272 ARG A N 1
ATOM 2212 C CA . ARG A 1 272 ? -1.787 -17.280 2.991 1.00 83.25 272 ARG A CA 1
ATOM 2213 C C . ARG A 1 272 ? -1.009 -18.574 3.180 1.00 83.25 272 ARG A C 1
ATOM 2215 O O . ARG A 1 272 ? -0.915 -18.989 4.353 1.00 83.25 272 ARG A O 1
#

Secondary structure (DSSP, 8-state):
-------PPP-----PPP------------SS--PPP-GGGS-HHHHHHHHHHHHHHHHHHHHT-SS--HHHHHHHHHHHHHHHHHHTT---PPPHHHHHHHHTHHHHHHHHHHHHHHHHHHHHHT----SSHHHHHHHHHHHHHHHGGGGGGB---SSS--TT---SBT--HHHHHHHHHHHSSSTTSHHHHTGGGTTTS--HHHHHHHHHHHHHHHHHTTTSS------SHHHHHHHHHHHHHHHHHHHHHHGGGTHHHHHHHHHHHTT-

Sequence (272 aa):
TPCRRVRRRDCSATMAPETARLTKVRRTKGAGSRGRFRIKDFKSLVRSLLLDAVGHYRTRVSTEYAYPTSTEDDRWAVEVWSRACRDAGTDLPIEEEFVGMITARASHIRGELKTKARSLVELAYGLTAPSNHDERQAKRNKVRDLLTRLGYAYSVSEVFPNPTARSGIYENDVIQRLINVTWFADPKDDGIHYGQYFGRRMPVPVIALVLTAIQNVLDEWRTGERQDIAFSKKHYKAKYDQHLEELERFHDKTRRYGILRTIRSDLLEHAR

Organism: Gloeophyllum trabeum (strain ATCC 11539 / FP-39264 / Madison 617) (NCBI:txid670483)

InterPro domains:
  IPR045341 Domain of unknown function DUF6532 [PF20149] (53-250)

pLDDT: mean 85.02, std 21.44, range [27.62, 98.69]